Protein AF-A0A9P7Z1C8-F1 (afdb_monomer_lite)

Radius of gyration: 24.27 Å; chains: 1; bounding box: 91×46×51 Å

pLDDT: mean 70.87, std 17.82, range [27.7, 94.94]

Secondary structure (DSSP, 8-state):
-EEEEEEEETTS-EEEE----HHHHHHHHHHHHHHHHHHHH--TTS-SEEEEE-SSEEEEEEEEETTGGGG-S--S--S----------SS---------EEEEEEEEETTS-HHHHHHHHHHHHHHHHHHS-HHHHT-TTPPTTTTGGGHHHHHHHHHHHH-TTHHHHGGGGGGGGGGGGGPEEEEHHHHHTTT--TTHHHHHHHHHHHHHHHHHHHHHHHHHHHHHHHHHHHHHHHHHHHHHHHHHH-

InterPro domains:
  IPR010908 Longin domain [PF13774] (36-152)
  IPR010908 Longin domain [PS50859] (6-154)
  IPR010908 Longin domain [SM01270] (34-153)
  IPR010908 Longin domain [cd14824] (4-161)
  IPR011012 Longin-like domain superfamily [SSF64356] (1-86)
  IPR011012 Longin-like domain superfamily [SSF64356] (85-165)
  IPR042855 v-SNARE, coiled-coil homology domain [PF00957] (170-246)
  IPR042855 v-SNARE, coiled-coil homology domain [PS50892] (169-229)
  IPR044565 Vesicle-trafficking protein Sec22 [PTHR45837] (1-248)

Foldseek 3Di:
DWAWKWKAKLCLFTAEIADHDPVSCVVCLLVVLLVSVLSPVDDPPDDQWAWADEPWKIKTKGKDWPLCVVQPDDDDDDDDDDPPDDDDDDDDDPDDDLGMIMMIMIIGTPPQDPLLVVVLSVVLVVVVCVVDPVVLVSDPPDHRNNPHVCNVVSVVSVVCSVDPVSVVVCVVVCVVSPPVVVHYYHYSVVVVPPDDDPVVSVVVSVVVVVVSVVVVVVVVVVVVVVVCVVCVVVVVVVVVVVVVVVVVPD

Organism: NCBI:txid1763456

Sequence (250 aa):
MIRSTQIARLDGLMLCASVDDEQTESSLAEIKSQVNMVLRRLNRNSEQQASIESSVYTLQYVTEDYTKRFVAKGGSRSKEASFQCFKKSETWEDFYMIFQEIIYLCISEKSYPRKLAFTFLSDISNEFSTTYASTHLLSPSLRPYAFMEFDTFIARTKSTYSDTRATQNLGKLNDELRDVTKVMTKNIEDLLYRGDSLERMGEVSSRLREDSLKYRKAAVRINWELLLKQYGPLGGLGLFIIIFLWWRFF

Structure (mmCIF, N/CA/C/O backbone):
data_AF-A0A9P7Z1C8-F1
#
_entry.id   AF-A0A9P7Z1C8-F1
#
loop_
_atom_site.group_PDB
_atom_site.id
_atom_site.type_symbol
_atom_site.label_atom_id
_atom_site.label_alt_id
_atom_site.label_comp_id
_atom_site.label_asym_id
_atom_site.label_entity_id
_atom_site.label_seq_id
_atom_site.pdbx_PDB_ins_code
_atom_site.Cartn_x
_atom_site.Cartn_y
_atom_site.Cartn_z
_atom_site.occupancy
_atom_site.B_iso_or_equiv
_atom_site.auth_seq_id
_atom_site.auth_comp_id
_atom_site.auth_asym_id
_atom_site.auth_atom_id
_atom_site.pdbx_PDB_model_num
ATOM 1 N N . MET A 1 1 ? 5.307 5.348 14.896 1.00 83.06 1 MET A N 1
ATOM 2 C CA . MET A 1 1 ? 5.487 5.839 13.505 1.00 83.06 1 MET A CA 1
ATOM 3 C C . MET A 1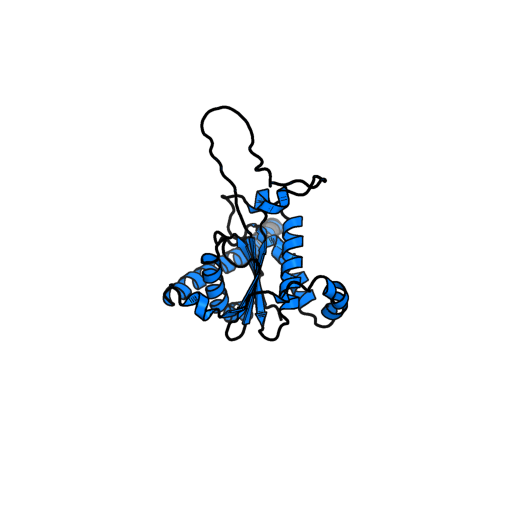 1 ? 4.913 4.840 12.499 1.00 83.06 1 MET A C 1
ATOM 5 O O . MET A 1 1 ? 4.669 3.695 12.875 1.00 83.06 1 MET A O 1
ATOM 9 N N . ILE A 1 2 ? 4.677 5.262 11.248 1.00 85.44 2 ILE A N 1
ATOM 10 C CA . ILE A 1 2 ? 4.259 4.377 10.144 1.00 85.44 2 ILE A CA 1
ATOM 11 C C . ILE A 1 2 ? 5.483 3.612 9.637 1.00 85.44 2 ILE A C 1
ATOM 13 O O . ILE A 1 2 ? 6.521 4.210 9.354 1.00 85.44 2 ILE A O 1
ATOM 17 N N . ARG A 1 3 ? 5.372 2.286 9.549 1.00 84.69 3 ARG A N 1
ATOM 18 C CA . ARG A 1 3 ? 6.480 1.399 9.190 1.00 84.69 3 ARG A CA 1
ATOM 19 C C . ARG A 1 3 ? 6.409 0.929 7.749 1.00 84.69 3 ARG A C 1
ATOM 21 O O . ARG A 1 3 ? 7.413 1.047 7.069 1.00 84.69 3 ARG A O 1
ATOM 28 N N . SER A 1 4 ? 5.254 0.474 7.274 1.00 85.38 4 SER A N 1
ATOM 29 C CA . SER A 1 4 ? 5.100 -0.053 5.912 1.00 85.38 4 SER A CA 1
ATOM 30 C C . SER A 1 4 ? 3.720 0.276 5.353 1.00 85.38 4 SER A C 1
ATOM 32 O O . SER A 1 4 ? 2.762 0.399 6.119 1.00 85.38 4 SER A O 1
ATOM 34 N N . THR A 1 5 ? 3.618 0.391 4.030 1.00 88.81 5 THR A N 1
ATOM 35 C CA . THR A 1 5 ? 2.376 0.721 3.318 1.00 88.81 5 THR A CA 1
ATOM 36 C C . THR A 1 5 ? 2.217 -0.196 2.115 1.00 88.81 5 THR A C 1
ATOM 38 O O . THR A 1 5 ? 3.186 -0.477 1.410 1.00 88.81 5 THR A O 1
ATOM 41 N N . GLN A 1 6 ? 1.000 -0.672 1.883 1.00 87.12 6 GLN A N 1
ATOM 42 C CA . GLN A 1 6 ? 0.649 -1.595 0.812 1.00 87.12 6 GLN A CA 1
ATOM 43 C C . GLN A 1 6 ? -0.640 -1.139 0.133 1.00 87.12 6 GLN A C 1
ATOM 45 O O . GLN A 1 6 ? -1.581 -0.700 0.790 1.00 87.12 6 GLN A O 1
ATOM 50 N N . ILE A 1 7 ? -0.671 -1.260 -1.190 1.00 88.69 7 ILE A N 1
ATOM 51 C CA . ILE A 1 7 ? -1.840 -0.996 -2.022 1.00 88.69 7 ILE A CA 1
ATOM 52 C C . ILE A 1 7 ? -2.124 -2.277 -2.794 1.00 88.69 7 ILE A C 1
ATOM 54 O O . ILE A 1 7 ? -1.275 -2.765 -3.548 1.00 88.69 7 ILE A O 1
ATOM 58 N N . ALA A 1 8 ? -3.311 -2.832 -2.597 1.00 86.19 8 ALA A N 1
ATOM 59 C CA . ALA A 1 8 ? -3.731 -4.082 -3.210 1.00 86.19 8 ALA A CA 1
ATOM 60 C C . ALA A 1 8 ? -5.142 -3.950 -3.774 1.00 86.19 8 ALA A C 1
ATOM 62 O O . ALA A 1 8 ? -5.928 -3.122 -3.328 1.00 86.19 8 ALA A O 1
ATOM 63 N N . ARG A 1 9 ? -5.482 -4.777 -4.755 1.00 85.19 9 ARG A N 1
ATOM 64 C CA . ARG A 1 9 ? -6.864 -4.927 -5.218 1.00 85.19 9 ARG A CA 1
ATOM 65 C C . ARG A 1 9 ? -7.595 -5.944 -4.339 1.00 85.19 9 ARG A C 1
ATOM 67 O O . ARG A 1 9 ? -6.948 -6.821 -3.769 1.00 85.19 9 ARG A O 1
ATOM 74 N N . LEU A 1 10 ? -8.926 -5.875 -4.287 1.00 79.94 10 LEU A N 1
ATOM 75 C CA . LEU A 1 10 ? -9.763 -6.844 -3.561 1.00 79.94 10 LEU A CA 1
ATOM 76 C C . LEU A 1 10 ? -9.479 -8.311 -3.947 1.00 79.94 10 LEU A C 1
ATOM 78 O O . LEU A 1 10 ? -9.577 -9.198 -3.111 1.00 79.94 10 LEU A O 1
ATOM 82 N N . ASP A 1 11 ? -9.031 -8.563 -5.182 1.00 75.31 11 ASP A N 1
ATOM 83 C CA . ASP A 1 11 ? -8.635 -9.903 -5.653 1.00 75.31 11 ASP A CA 1
ATOM 84 C C . ASP A 1 11 ? -7.331 -10.433 -5.007 1.00 75.31 11 ASP A C 1
ATOM 86 O O . ASP A 1 11 ? -6.869 -11.526 -5.333 1.00 75.31 11 ASP A O 1
ATOM 90 N N . GLY A 1 12 ? -6.675 -9.645 -4.149 1.00 75.56 12 GLY A N 1
ATOM 91 C CA . GLY A 1 12 ? -5.373 -9.960 -3.554 1.00 75.56 12 GLY A CA 1
ATOM 92 C C . GLY A 1 12 ? -4.175 -9.644 -4.456 1.00 75.56 12 GLY A C 1
ATOM 93 O O . GLY A 1 12 ? -3.046 -10.015 -4.131 1.00 75.56 12 GLY A O 1
ATOM 94 N N . LEU A 1 13 ? -4.389 -8.961 -5.587 1.00 82.38 13 LEU A N 1
ATOM 95 C CA . LEU A 1 13 ? -3.306 -8.510 -6.460 1.00 82.38 13 LEU A CA 1
ATOM 96 C C . LEU A 1 13 ? -2.605 -7.292 -5.850 1.00 82.38 13 LEU A C 1
ATOM 98 O O . LEU A 1 13 ? -3.213 -6.232 -5.698 1.00 82.38 13 LEU A O 1
ATOM 102 N N . MET A 1 14 ? -1.311 -7.421 -5.561 1.00 83.38 14 MET A N 1
ATOM 103 C CA . MET A 1 14 ? -0.486 -6.304 -5.099 1.00 83.38 14 MET A CA 1
ATOM 104 C C . MET A 1 14 ? -0.267 -5.303 -6.235 1.00 83.38 14 MET A C 1
ATOM 106 O O . MET A 1 14 ? 0.236 -5.668 -7.297 1.00 83.38 14 MET A O 1
ATOM 110 N N . LEU A 1 15 ? -0.629 -4.041 -6.010 1.00 84.81 15 LEU A N 1
ATOM 111 C CA . LEU A 1 15 ? -0.487 -2.950 -6.978 1.00 84.81 15 LEU A CA 1
ATOM 112 C C . LEU A 1 15 ? 0.796 -2.155 -6.730 1.00 84.81 15 LEU A C 1
ATOM 114 O O . LEU A 1 15 ? 1.544 -1.869 -7.665 1.00 84.81 15 LEU A O 1
ATOM 118 N N . CYS A 1 16 ? 1.051 -1.838 -5.461 1.00 83.81 16 CYS A N 1
ATOM 119 C CA . CYS A 1 16 ? 2.228 -1.120 -4.994 1.00 83.81 16 CYS A CA 1
ATOM 120 C C . CYS A 1 16 ? 2.515 -1.507 -3.535 1.00 83.81 16 CYS A C 1
ATOM 122 O O . CYS A 1 16 ? 1.599 -1.807 -2.769 1.00 83.81 16 CYS A O 1
ATOM 124 N N . ALA A 1 17 ? 3.779 -1.501 -3.132 1.00 84.56 17 ALA A N 1
ATOM 125 C CA . ALA A 1 17 ? 4.170 -1.636 -1.736 1.00 84.56 17 ALA A CA 1
ATOM 126 C C . ALA A 1 17 ? 5.396 -0.772 -1.480 1.00 84.56 17 ALA A C 1
ATOM 128 O O . ALA A 1 17 ? 6.241 -0.634 -2.364 1.00 84.56 17 ALA A O 1
ATOM 129 N N . SER A 1 18 ? 5.485 -0.222 -0.272 1.00 82.12 18 SER A N 1
ATOM 130 C CA . SER A 1 18 ? 6.638 0.577 0.108 1.00 82.12 18 SER A CA 1
ATOM 131 C C . SER A 1 18 ? 7.870 -0.295 0.314 1.00 82.12 18 SER A C 1
ATOM 133 O O . SER A 1 18 ? 7.780 -1.365 0.929 1.00 82.12 18 SER A O 1
ATOM 135 N N . VAL A 1 19 ? 9.012 0.159 -0.201 1.00 74.38 19 VAL A N 1
ATOM 136 C CA . VAL A 1 19 ? 10.300 -0.499 0.021 1.00 74.38 19 VAL A CA 1
ATOM 137 C C . VAL A 1 19 ? 10.820 -0.117 1.408 1.00 74.38 19 VAL A C 1
ATOM 139 O O . VAL A 1 19 ? 11.036 1.056 1.706 1.00 74.38 19 VAL A O 1
ATOM 142 N N . ASP A 1 20 ? 11.014 -1.122 2.262 1.00 73.69 20 ASP A N 1
ATOM 143 C CA . ASP A 1 20 ? 11.492 -0.946 3.635 1.00 73.69 20 ASP A CA 1
ATOM 144 C C . ASP A 1 20 ? 12.965 -1.373 3.769 1.00 73.69 20 ASP A C 1
ATOM 146 O O . ASP A 1 20 ? 13.466 -2.186 2.988 1.00 73.69 20 ASP A O 1
ATOM 150 N N . ASP A 1 21 ? 13.650 -0.864 4.795 1.00 77.06 21 ASP A N 1
ATOM 151 C CA . ASP A 1 21 ? 15.005 -1.304 5.143 1.00 77.06 21 ASP A CA 1
ATOM 152 C C . ASP A 1 21 ? 15.024 -2.780 5.567 1.00 77.06 21 ASP A C 1
ATOM 154 O O . ASP A 1 21 ? 14.083 -3.273 6.193 1.00 77.06 21 ASP A O 1
ATOM 158 N N . GLU A 1 22 ? 16.138 -3.473 5.324 1.00 73.81 22 GLU A N 1
ATOM 159 C CA . GLU A 1 22 ? 16.278 -4.923 5.546 1.00 73.81 22 GLU A CA 1
ATOM 160 C C . GLU A 1 22 ? 15.978 -5.355 6.997 1.00 73.81 22 GLU A C 1
ATOM 162 O O . GLU A 1 22 ? 15.354 -6.391 7.232 1.00 73.81 22 GLU A O 1
ATOM 167 N N . GLN A 1 23 ? 16.336 -4.521 7.978 1.00 75.00 23 GLN A N 1
ATOM 168 C CA . GLN A 1 23 ? 16.052 -4.758 9.400 1.00 75.00 23 GLN A CA 1
ATOM 169 C C . GLN A 1 23 ? 14.563 -4.567 9.755 1.00 75.00 23 GLN A C 1
ATOM 171 O O . GLN A 1 23 ? 14.014 -5.240 10.635 1.00 75.00 23 GLN A O 1
ATOM 176 N N . THR A 1 24 ? 13.889 -3.648 9.063 1.00 73.38 24 THR A N 1
ATOM 177 C CA . THR A 1 24 ? 12.447 -3.423 9.216 1.00 73.38 24 THR A CA 1
ATOM 178 C C . THR A 1 24 ? 11.674 -4.547 8.528 1.00 73.38 24 THR A C 1
ATOM 180 O O . THR A 1 24 ? 10.701 -5.055 9.078 1.00 73.38 24 THR A O 1
ATOM 183 N N . GLU A 1 25 ? 12.142 -5.009 7.368 1.00 76.88 25 GLU A N 1
ATOM 184 C CA . GLU A 1 25 ? 11.539 -6.116 6.630 1.00 76.88 25 GLU A CA 1
ATOM 185 C C . GLU A 1 25 ? 11.564 -7.427 7.426 1.00 76.88 25 GLU A C 1
ATOM 187 O O . GLU A 1 25 ? 10.539 -8.104 7.503 1.00 76.88 25 GLU A O 1
ATOM 192 N N . SER A 1 26 ? 12.682 -7.757 8.086 1.00 74.06 26 SER A N 1
ATOM 193 C CA . SER A 1 26 ? 12.773 -8.963 8.921 1.00 74.06 26 SER A CA 1
ATOM 194 C C . SER A 1 26 ? 11.806 -8.927 10.104 1.00 74.06 26 SER A C 1
ATOM 196 O O . SER A 1 26 ? 11.156 -9.924 10.401 1.00 74.06 26 SER A O 1
ATOM 198 N N . SER A 1 27 ? 11.680 -7.765 10.747 1.00 78.06 27 SER A N 1
ATOM 199 C CA . SER A 1 27 ? 10.825 -7.576 11.925 1.00 78.06 27 SER A CA 1
ATOM 200 C C . SER A 1 27 ? 9.333 -7.536 11.573 1.00 78.06 27 SER A C 1
ATOM 202 O O . SER A 1 27 ? 8.487 -7.819 12.416 1.00 78.06 27 SER A O 1
ATOM 204 N N . LEU A 1 28 ? 8.998 -7.169 10.332 1.00 78.81 28 LEU A N 1
ATOM 205 C CA . LEU A 1 28 ? 7.622 -7.073 9.841 1.00 78.81 28 LEU A CA 1
ATOM 206 C C . LEU A 1 28 ? 7.179 -8.285 9.015 1.00 78.81 28 LEU A C 1
ATOM 208 O O . LEU A 1 28 ? 6.016 -8.328 8.618 1.00 78.81 28 LEU A O 1
ATOM 212 N N . ALA A 1 29 ? 8.061 -9.246 8.730 1.00 77.81 29 ALA A N 1
ATOM 213 C CA . ALA A 1 29 ? 7.770 -10.365 7.833 1.00 77.81 29 ALA A CA 1
ATOM 214 C C . ALA A 1 29 ? 6.528 -11.162 8.270 1.00 77.81 29 ALA A C 1
ATOM 216 O O . ALA A 1 29 ? 5.631 -11.412 7.463 1.00 77.81 29 ALA A O 1
ATOM 217 N N . GLU A 1 30 ? 6.431 -11.483 9.562 1.00 77.31 30 GLU A N 1
ATOM 218 C CA . GLU A 1 30 ? 5.290 -12.204 10.138 1.00 77.31 30 GLU A CA 1
ATOM 219 C C . GLU A 1 30 ? 3.983 -11.418 9.982 1.00 77.31 30 GLU A C 1
ATOM 221 O O . GLU A 1 30 ? 2.961 -11.957 9.560 1.00 77.31 30 GLU A O 1
ATOM 226 N N . ILE A 1 31 ? 4.023 -10.112 10.243 1.00 80.88 31 ILE A N 1
ATOM 227 C CA . ILE A 1 31 ? 2.843 -9.245 10.171 1.00 80.88 31 ILE A CA 1
ATOM 228 C C . ILE A 1 31 ? 2.422 -9.038 8.724 1.00 80.88 31 ILE A C 1
ATOM 230 O O . ILE A 1 31 ? 1.238 -9.114 8.420 1.00 80.88 31 ILE A O 1
ATOM 234 N N . LYS A 1 32 ? 3.366 -8.839 7.801 1.00 79.62 32 LYS A N 1
ATOM 235 C CA . LYS A 1 32 ? 3.074 -8.760 6.363 1.00 79.62 32 LYS A CA 1
ATOM 236 C C . LYS A 1 32 ? 2.430 -10.054 5.852 1.00 79.62 32 LYS A C 1
ATOM 238 O O . LYS A 1 32 ? 1.576 -9.999 4.969 1.00 79.62 32 LYS A O 1
ATOM 243 N N . SER A 1 33 ? 2.781 -11.207 6.418 1.00 78.31 33 SER A N 1
ATOM 244 C CA . SER A 1 33 ? 2.093 -12.470 6.131 1.00 78.31 33 SER A CA 1
ATOM 245 C C . SER A 1 33 ? 0.649 -12.471 6.629 1.00 78.31 33 SER A C 1
ATOM 247 O O . SER A 1 33 ? -0.277 -12.770 5.873 1.00 78.31 33 SER A O 1
ATOM 249 N N . GLN A 1 34 ? 0.445 -12.051 7.882 1.00 77.88 34 GLN A N 1
ATOM 250 C CA . GLN A 1 34 ? -0.884 -11.910 8.481 1.00 77.88 34 GLN A CA 1
ATOM 251 C C . GLN A 1 34 ? -1.773 -10.958 7.676 1.00 77.88 34 GLN A C 1
ATOM 253 O O . GLN A 1 34 ? -2.913 -11.293 7.361 1.00 77.88 34 GLN A O 1
ATOM 258 N N . VAL A 1 35 ? -1.219 -9.815 7.269 1.00 79.81 35 VAL A N 1
ATOM 259 C CA . VAL A 1 35 ? -1.862 -8.827 6.398 1.00 79.81 35 VAL A CA 1
ATOM 260 C C . VAL A 1 35 ? -2.355 -9.475 5.110 1.00 79.81 35 VAL A C 1
ATOM 262 O O . VAL A 1 35 ? -3.510 -9.292 4.750 1.00 79.81 35 VAL A O 1
ATOM 265 N N . ASN A 1 36 ? -1.523 -10.263 4.427 1.00 78.50 36 ASN A N 1
ATOM 266 C CA . ASN A 1 36 ? -1.919 -10.885 3.164 1.00 78.50 36 ASN A CA 1
ATOM 267 C C . ASN A 1 36 ? -3.070 -11.882 3.322 1.00 78.50 36 ASN A C 1
ATOM 269 O O . ASN A 1 36 ? -3.925 -11.975 2.442 1.00 78.50 36 ASN A O 1
ATOM 273 N N . MET A 1 37 ? -3.144 -12.604 4.440 1.00 76.81 37 MET A N 1
ATOM 274 C CA . MET A 1 37 ? -4.309 -13.452 4.711 1.00 76.81 37 MET A CA 1
ATOM 275 C C . MET A 1 37 ? -5.557 -12.630 5.013 1.00 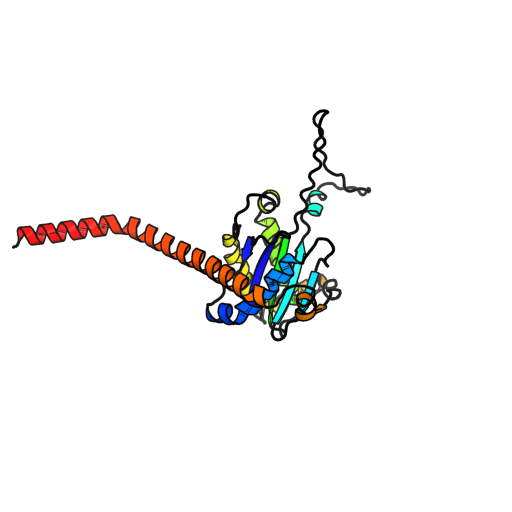76.81 37 MET A C 1
ATOM 277 O O . MET A 1 37 ? -6.638 -12.989 4.553 1.00 76.81 37 MET A O 1
ATOM 281 N N . VAL A 1 38 ? -5.416 -11.518 5.741 1.00 78.69 38 VAL A N 1
ATOM 282 C CA . VAL A 1 38 ? -6.527 -10.584 5.956 1.00 78.69 38 VAL A CA 1
ATOM 283 C C . VAL A 1 38 ? -7.015 -10.038 4.614 1.00 78.69 38 VAL A C 1
ATOM 285 O O . VAL A 1 38 ? -8.208 -10.121 4.349 1.00 78.69 38 VAL A O 1
ATOM 288 N N . LEU A 1 39 ? -6.116 -9.580 3.735 1.00 78.25 39 LEU A N 1
ATOM 289 C CA . LEU A 1 39 ? -6.454 -9.075 2.399 1.00 78.25 39 LEU A CA 1
ATOM 290 C C . LEU A 1 39 ? -7.234 -10.103 1.570 1.00 78.25 39 LEU A C 1
ATOM 292 O O . LEU A 1 39 ? -8.210 -9.742 0.928 1.00 78.25 39 LEU A O 1
ATOM 296 N N . ARG A 1 40 ? -6.865 -11.388 1.638 1.00 77.00 40 ARG A N 1
ATOM 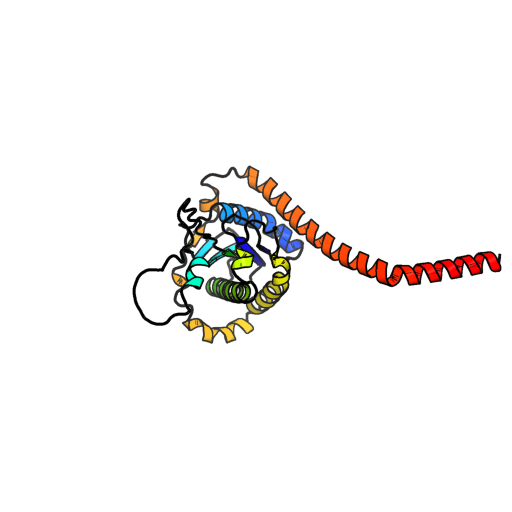297 C CA . ARG A 1 40 ? -7.586 -12.476 0.948 1.00 77.00 40 ARG A CA 1
ATOM 298 C C . ARG A 1 40 ? -8.971 -12.773 1.520 1.00 77.00 40 ARG A C 1
ATOM 300 O O . ARG A 1 40 ? -9.782 -13.396 0.844 1.00 77.00 40 ARG A O 1
ATOM 307 N N . ARG A 1 41 ? -9.221 -12.402 2.776 1.00 75.44 41 ARG A N 1
ATOM 308 C CA . ARG A 1 41 ? -10.516 -12.585 3.448 1.00 75.44 41 ARG A CA 1
ATOM 309 C C . ARG A 1 41 ? -11.408 -11.355 3.351 1.00 75.44 41 ARG A C 1
ATOM 311 O O . ARG A 1 41 ? -12.602 -11.465 3.633 1.00 75.44 41 ARG A O 1
ATOM 318 N N . LEU A 1 42 ? -10.849 -10.198 2.995 1.00 76.56 42 LEU A N 1
ATOM 319 C CA . LEU A 1 42 ? -11.634 -8.997 2.763 1.00 76.56 42 LEU A CA 1
ATOM 320 C C . LEU A 1 42 ? -12.514 -9.203 1.531 1.00 76.56 42 LEU A C 1
ATOM 322 O O . LEU A 1 42 ? -12.059 -9.545 0.448 1.00 76.56 42 LEU A O 1
ATOM 326 N N . ASN A 1 43 ? -13.803 -8.986 1.746 1.00 76.12 43 ASN A N 1
ATOM 327 C CA . ASN A 1 43 ? -14.860 -9.072 0.748 1.00 76.12 43 ASN A CA 1
ATOM 328 C C . ASN A 1 43 ? -15.635 -7.752 0.714 1.00 76.12 43 ASN A C 1
ATOM 330 O O . ASN A 1 43 ? -15.554 -6.967 1.653 1.00 76.12 43 ASN A O 1
ATOM 334 N N . ARG A 1 44 ? -16.493 -7.564 -0.289 1.00 70.19 44 ARG A N 1
ATOM 335 C CA . ARG A 1 44 ? -17.339 -6.362 -0.460 1.00 70.19 44 ARG A CA 1
ATOM 336 C C . ARG A 1 44 ? -18.258 -6.036 0.726 1.00 70.19 44 ARG A C 1
ATOM 338 O O . ARG A 1 44 ? -18.651 -4.897 0.920 1.00 70.19 44 ARG A O 1
ATOM 345 N N . ASN A 1 45 ? -18.606 -7.046 1.527 1.00 75.31 45 ASN A N 1
ATOM 346 C CA . ASN A 1 45 ? -19.417 -6.879 2.741 1.00 75.31 45 ASN A CA 1
ATOM 347 C C . ASN A 1 45 ? -18.584 -6.451 3.963 1.00 75.31 45 ASN A C 1
ATOM 349 O O . ASN A 1 45 ? -19.112 -6.372 5.070 1.00 75.31 45 ASN A O 1
ATOM 353 N N . SER A 1 46 ? -17.275 -6.272 3.792 1.00 74.50 46 SER A N 1
ATOM 354 C CA . SER A 1 46 ? -16.378 -5.842 4.862 1.00 74.50 46 SER A CA 1
ATOM 355 C C . SER A 1 46 ? -16.520 -4.342 5.081 1.00 74.50 46 SER A C 1
ATOM 357 O O . SER A 1 46 ? -16.919 -3.599 4.188 1.00 74.50 46 SER A O 1
ATOM 359 N N . GLU A 1 47 ? -16.183 -3.896 6.286 1.00 74.38 47 GLU A N 1
ATOM 360 C CA . GLU A 1 47 ? -16.198 -2.475 6.618 1.00 74.38 47 GLU A CA 1
ATOM 361 C C . GLU A 1 47 ? -15.242 -1.696 5.710 1.00 74.38 47 GLU A C 1
ATOM 363 O O . GLU A 1 47 ? -14.117 -2.133 5.469 1.00 74.38 47 GLU A O 1
ATOM 368 N N . GLN A 1 48 ? -15.672 -0.520 5.246 1.00 77.94 48 GLN A N 1
ATOM 369 C CA . GLN A 1 48 ? -14.868 0.299 4.330 1.00 77.94 48 GLN A CA 1
ATOM 370 C C . GLN A 1 48 ? -13.592 0.846 4.979 1.00 77.94 48 GLN A C 1
ATOM 372 O O . GLN A 1 48 ? -12.631 1.198 4.299 1.00 77.94 48 GLN A O 1
ATOM 377 N N . GLN A 1 49 ? -13.592 0.956 6.305 1.00 82.00 49 GLN A N 1
ATOM 378 C CA . GLN A 1 49 ? -12.451 1.394 7.093 1.00 82.00 49 GLN A CA 1
ATOM 379 C C . GLN A 1 49 ? -12.426 0.593 8.389 1.00 82.00 49 GLN A C 1
ATOM 381 O O . GLN A 1 49 ? -13.425 0.540 9.113 1.00 82.00 49 GLN A O 1
ATOM 386 N N . ALA A 1 50 ? -11.284 -0.006 8.714 1.00 83.31 50 ALA A N 1
ATOM 387 C CA . ALA A 1 50 ? -11.104 -0.651 10.008 1.00 83.31 50 ALA A CA 1
ATOM 388 C C . ALA A 1 50 ? -9.665 -0.524 10.511 1.00 83.31 50 ALA A C 1
ATOM 390 O O . ALA A 1 50 ? -8.708 -0.349 9.753 1.00 83.31 50 ALA A O 1
ATOM 391 N N . SER A 1 51 ? -9.531 -0.629 11.828 1.00 84.06 51 SER A N 1
ATOM 392 C CA . SER A 1 51 ? -8.253 -0.700 12.524 1.00 84.06 51 SER A CA 1
ATOM 393 C C . SER A 1 51 ? -8.110 -2.106 13.092 1.00 84.06 51 SER A C 1
ATOM 395 O O . SER A 1 51 ? -8.925 -2.541 13.900 1.00 84.06 51 SER A O 1
ATOM 397 N N . ILE A 1 52 ? -7.078 -2.829 12.684 1.00 84.50 52 ILE A N 1
ATOM 398 C CA . ILE A 1 52 ? -6.793 -4.165 13.190 1.00 84.50 52 ILE A CA 1
ATOM 399 C C . ILE A 1 52 ? -5.608 -4.070 14.146 1.00 84.50 52 ILE A C 1
ATOM 401 O O . ILE A 1 52 ? -4.517 -3.645 13.774 1.00 84.50 52 ILE A O 1
ATOM 405 N N . GLU A 1 53 ? -5.825 -4.439 15.399 1.00 82.56 53 GLU A N 1
ATOM 406 C CA . GLU A 1 53 ? -4.795 -4.418 16.429 1.00 82.56 53 GLU A CA 1
ATOM 407 C C . GLU A 1 53 ? -4.048 -5.756 16.446 1.00 82.56 53 GLU A C 1
ATOM 409 O O . GLU A 1 53 ? -4.657 -6.826 16.470 1.00 82.56 53 GLU A O 1
ATOM 414 N N . SER A 1 54 ? -2.720 -5.677 16.412 1.00 79.81 54 SER A N 1
ATOM 415 C CA . SER A 1 54 ? -1.796 -6.781 16.668 1.00 79.81 54 SER A CA 1
ATOM 416 C C . SER A 1 54 ? -1.056 -6.516 17.990 1.00 79.81 54 SER A C 1
ATOM 418 O O . SER A 1 54 ? -1.273 -5.496 18.654 1.00 79.81 54 SER A O 1
ATOM 420 N N . SER A 1 55 ? -0.179 -7.434 18.392 1.00 74.69 55 SER A N 1
ATOM 421 C CA . SER A 1 55 ? 0.563 -7.369 19.655 1.00 74.69 55 SER A CA 1
ATOM 422 C C . SER A 1 55 ? 1.419 -6.099 19.769 1.00 74.69 55 SER A C 1
ATOM 424 O O . SER A 1 55 ? 1.336 -5.380 20.766 1.00 74.69 55 SER A O 1
ATOM 426 N N . VAL A 1 56 ? 2.196 -5.783 18.726 1.00 79.50 56 VAL A N 1
ATOM 427 C CA . VAL A 1 56 ? 3.152 -4.653 18.705 1.00 79.50 56 VAL A CA 1
ATOM 428 C C . VAL A 1 56 ? 2.742 -3.547 17.722 1.00 79.50 56 VAL A C 1
ATOM 430 O O . VAL A 1 56 ? 3.066 -2.371 17.917 1.00 79.50 56 VAL A O 1
ATOM 433 N N . TYR A 1 57 ? 1.985 -3.899 16.685 1.00 84.56 57 TYR A N 1
ATOM 434 C CA . TYR A 1 57 ? 1.611 -2.989 15.604 1.00 84.56 57 TYR A CA 1
ATOM 435 C C . TYR A 1 57 ? 0.098 -2.868 15.462 1.00 84.56 57 TYR A C 1
ATOM 437 O O . TYR A 1 57 ? -0.675 -3.714 15.904 1.00 84.56 57 TYR A O 1
ATOM 445 N N . THR A 1 58 ? -0.331 -1.794 14.822 1.00 84.31 58 THR A N 1
ATOM 446 C CA . THR A 1 58 ? -1.713 -1.583 14.418 1.00 84.31 58 THR A CA 1
ATOM 447 C C . THR A 1 58 ? -1.738 -1.454 12.909 1.00 84.31 58 THR A C 1
ATOM 449 O O . THR A 1 58 ? -0.936 -0.734 12.319 1.00 84.31 58 THR A O 1
ATOM 452 N N . LEU A 1 59 ? -2.636 -2.201 12.291 1.00 85.25 59 LEU A N 1
ATOM 453 C CA . LEU A 1 59 ? -2.898 -2.142 10.872 1.00 85.25 59 LEU A CA 1
ATOM 454 C C . LEU A 1 59 ? -4.109 -1.240 10.686 1.00 85.25 59 LEU A C 1
ATOM 456 O O . LEU A 1 59 ? -5.123 -1.406 11.363 1.00 85.25 59 LEU A O 1
ATOM 460 N N . GLN A 1 60 ? -4.029 -0.308 9.756 1.00 84.81 60 GLN A N 1
ATOM 461 C CA . GLN A 1 60 ? -5.179 0.472 9.333 1.00 84.81 60 GLN A CA 1
ATOM 462 C C . GLN A 1 60 ? -5.377 0.220 7.854 1.00 84.81 60 GLN A C 1
AT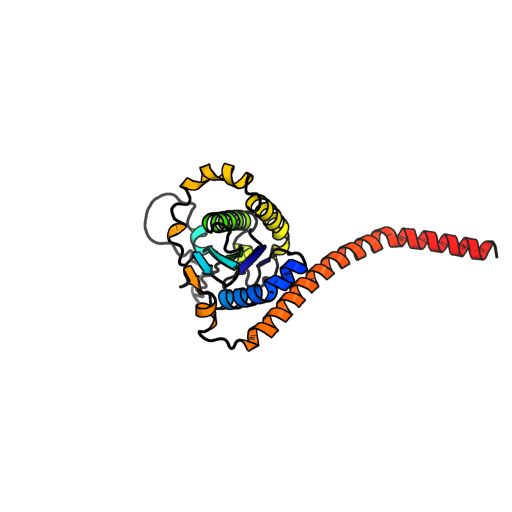OM 464 O O . GLN A 1 60 ? -4.406 0.217 7.094 1.00 84.81 60 GLN A O 1
ATOM 469 N N . TYR A 1 61 ? -6.622 -0.016 7.458 1.00 84.38 61 TYR A N 1
ATOM 470 C CA . TYR A 1 61 ? -6.957 -0.096 6.050 1.00 84.38 61 TYR A CA 1
ATOM 471 C C . TYR A 1 61 ? -8.171 0.756 5.717 1.00 84.38 61 TYR A C 1
ATOM 473 O O . TYR A 1 61 ? -9.067 0.957 6.541 1.00 84.38 61 TYR A O 1
ATOM 481 N N . VAL A 1 62 ? -8.167 1.237 4.482 1.00 83.06 62 VAL A N 1
ATOM 482 C CA . VAL A 1 62 ? -9.252 1.971 3.845 1.00 83.06 62 VAL A CA 1
ATOM 483 C C . VAL A 1 62 ? -9.490 1.316 2.495 1.00 83.06 62 VAL A C 1
ATOM 485 O O . VAL A 1 62 ? -8.552 1.113 1.726 1.00 83.06 62 VAL A O 1
ATOM 488 N N . THR A 1 63 ? -10.735 0.962 2.212 1.00 82.31 63 THR A N 1
ATOM 489 C CA . THR A 1 63 ? -11.150 0.491 0.892 1.00 82.31 63 THR A CA 1
ATOM 490 C C . THR A 1 63 ? -11.861 1.619 0.166 1.00 82.31 63 THR A C 1
ATOM 492 O O . THR A 1 63 ? -12.799 2.203 0.715 1.00 82.31 63 THR A O 1
ATOM 495 N N . GLU A 1 64 ? -11.451 1.905 -1.065 1.00 75.88 64 GLU A N 1
ATOM 496 C CA . GLU A 1 64 ? -12.142 2.868 -1.918 1.00 75.88 64 GLU A CA 1
ATOM 497 C C . GLU A 1 64 ? -12.869 2.139 -3.048 1.00 75.88 64 GLU A C 1
ATOM 499 O O . GLU A 1 64 ? -12.299 1.308 -3.766 1.00 75.88 64 GLU A O 1
ATOM 504 N N . ASP A 1 65 ? -14.152 2.459 -3.185 1.00 71.06 65 ASP A N 1
ATOM 505 C CA . ASP A 1 65 ? -15.018 1.909 -4.214 1.00 71.06 65 ASP A CA 1
ATOM 506 C C . ASP A 1 65 ? -15.009 2.829 -5.441 1.00 71.06 65 ASP A C 1
ATOM 508 O O . ASP A 1 65 ? -15.684 3.863 -5.497 1.00 71.06 65 ASP A O 1
ATOM 512 N N . TYR A 1 66 ? -14.231 2.436 -6.447 1.00 62.38 66 TYR A N 1
ATOM 513 C CA . TYR A 1 66 ? -14.089 3.183 -7.694 1.00 62.38 66 TYR A CA 1
ATOM 514 C C . TYR A 1 66 ? -15.340 3.127 -8.578 1.00 62.38 66 TYR A C 1
ATOM 516 O O . TYR A 1 66 ? -15.454 3.916 -9.519 1.00 62.38 66 TYR A O 1
ATOM 524 N N . THR A 1 67 ? -16.317 2.264 -8.272 1.00 54.69 67 THR A N 1
ATOM 525 C CA . THR A 1 67 ? -17.561 2.190 -9.052 1.00 54.69 67 THR A CA 1
ATOM 526 C C . THR A 1 67 ? -18.439 3.430 -8.868 1.00 54.69 67 THR A C 1
ATOM 528 O O . THR A 1 67 ? -19.113 3.858 -9.806 1.00 54.69 67 THR A O 1
ATOM 531 N N . LYS A 1 68 ? -18.375 4.094 -7.705 1.00 44.38 68 LYS A N 1
ATOM 532 C CA . LYS A 1 68 ? -19.192 5.284 -7.396 1.00 44.38 68 LYS A CA 1
ATOM 533 C C . LYS A 1 68 ? -18.697 6.565 -8.067 1.00 44.38 68 LYS A C 1
ATOM 535 O O . LYS A 1 68 ? -19.467 7.508 -8.245 1.00 44.38 68 LYS A O 1
ATOM 540 N N . ARG A 1 69 ? -17.422 6.618 -8.464 1.00 42.16 69 ARG A N 1
ATOM 541 C CA . ARG A 1 69 ? -16.787 7.837 -8.994 1.00 42.16 69 ARG A CA 1
ATOM 542 C C . ARG A 1 69 ? -17.206 8.160 -10.434 1.00 42.16 69 ARG A C 1
ATOM 544 O O . ARG A 1 69 ? -17.120 9.313 -10.847 1.00 42.16 69 ARG A O 1
ATOM 551 N N . PHE A 1 70 ? -17.765 7.187 -11.159 1.00 39.59 70 PHE A N 1
ATOM 552 C CA . PHE A 1 70 ? -18.373 7.397 -12.480 1.00 39.59 70 PHE A CA 1
ATOM 553 C C . PHE A 1 70 ? -19.718 8.154 -12.441 1.00 39.59 70 PHE A C 1
ATOM 555 O O . PHE A 1 70 ? -20.219 8.541 -13.492 1.00 39.59 70 PHE A O 1
ATOM 562 N N . VAL A 1 71 ? -20.292 8.428 -11.260 1.00 42.00 71 VAL A N 1
ATOM 563 C CA . VAL A 1 71 ? -21.630 9.048 -11.136 1.00 42.00 71 VAL A CA 1
ATOM 564 C C . VAL A 1 71 ? -21.604 10.583 -11.001 1.00 42.00 71 VAL A C 1
ATOM 566 O O . VAL A 1 71 ? -22.647 11.223 -11.082 1.00 42.00 71 VAL A O 1
ATOM 569 N N . ALA A 1 72 ? -20.450 11.242 -10.861 1.00 38.19 72 ALA A N 1
ATOM 570 C CA . ALA A 1 72 ? -20.422 12.664 -10.485 1.00 38.19 72 ALA A CA 1
ATOM 571 C C . ALA A 1 72 ? -19.777 13.605 -11.520 1.00 38.19 72 ALA A C 1
ATOM 573 O O . ALA A 1 72 ? -18.777 14.259 -11.238 1.00 38.19 72 ALA A O 1
ATOM 574 N N . LYS A 1 73 ? -20.404 13.758 -12.694 1.00 34.66 73 LYS A N 1
ATOM 575 C CA . LYS A 1 73 ? -20.385 15.022 -13.466 1.00 34.66 73 LYS A CA 1
ATOM 576 C C . LYS A 1 73 ? -21.738 15.249 -14.145 1.00 34.66 73 LYS A C 1
ATOM 578 O O . LYS A 1 73 ? -21.879 15.147 -15.356 1.00 34.66 73 LYS A O 1
ATOM 583 N N . GLY A 1 74 ? -22.743 15.564 -13.340 1.00 32.78 74 GLY A N 1
ATOM 584 C CA . GLY A 1 74 ? -24.057 15.982 -13.815 1.00 32.78 74 GLY A CA 1
ATOM 585 C C . GLY A 1 74 ? -24.875 16.486 -12.640 1.00 32.78 74 GLY A C 1
ATOM 586 O O . GLY A 1 74 ? -25.248 15.711 -11.767 1.00 32.78 74 GLY A O 1
ATOM 587 N N . GLY A 1 75 ? -25.083 17.800 -12.570 1.00 33.69 75 GLY A N 1
ATOM 588 C CA . GLY A 1 75 ? -25.962 18.394 -11.574 1.00 33.69 75 GLY A CA 1
ATOM 589 C C . GLY A 1 75 ? -27.401 17.903 -11.736 1.00 33.69 75 GLY A C 1
ATOM 590 O O . GLY A 1 75 ? -27.809 17.492 -12.821 1.00 33.69 75 GLY A O 1
ATOM 591 N N . SER A 1 76 ? -28.176 18.076 -10.664 1.00 33.53 76 SER A N 1
ATOM 592 C CA . SER A 1 76 ? -29.629 17.845 -10.556 1.00 33.53 76 SER A CA 1
ATOM 593 C C . SER A 1 76 ? -30.042 16.457 -10.054 1.00 33.53 76 SER A C 1
ATOM 595 O O . SER A 1 76 ? -30.470 15.584 -10.792 1.00 33.53 76 SER A O 1
ATOM 597 N N . ARG A 1 77 ? -29.958 16.305 -8.730 1.00 38.44 77 ARG A N 1
ATOM 598 C CA . ARG A 1 77 ? -30.985 15.740 -7.836 1.00 38.44 77 ARG A CA 1
ATOM 599 C C . ARG A 1 77 ? -32.144 14.968 -8.515 1.00 38.44 77 ARG A C 1
ATOM 601 O O . ARG A 1 77 ? -33.259 15.470 -8.557 1.00 38.44 77 ARG A O 1
ATOM 608 N N . SER A 1 78 ? -31.931 13.709 -8.895 1.00 28.59 78 SER A N 1
ATOM 609 C CA . SER A 1 78 ? -32.966 12.667 -8.833 1.00 28.59 78 SER A CA 1
ATOM 610 C C . SER A 1 78 ? -32.351 11.269 -8.904 1.00 28.59 78 SER A C 1
ATOM 612 O O . SER A 1 78 ? -31.496 11.011 -9.736 1.00 28.59 78 SER A O 1
ATOM 614 N N . LYS A 1 79 ? -32.817 10.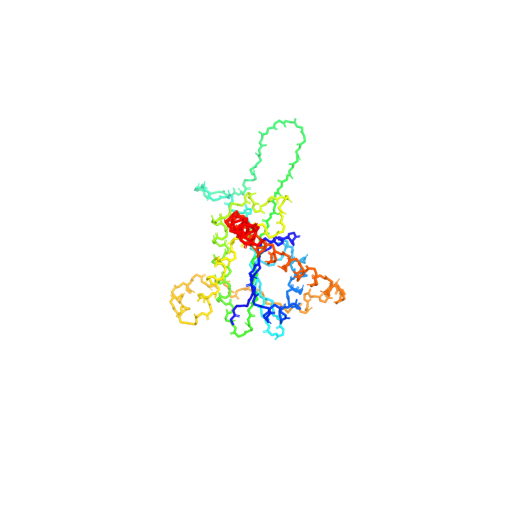440 -7.968 1.00 32.03 79 LYS A N 1
ATOM 615 C CA . LYS A 1 79 ? -32.824 8.976 -7.835 1.00 32.03 79 LYS A CA 1
ATOM 616 C C . LYS A 1 79 ? -32.232 8.118 -8.970 1.00 32.03 79 LYS A C 1
ATOM 618 O O . LYS A 1 79 ? -32.468 8.369 -10.140 1.00 32.03 79 LYS A O 1
ATOM 623 N N . GLU A 1 80 ? -31.627 7.021 -8.509 1.00 29.56 80 GLU A N 1
ATOM 624 C CA . GLU A 1 80 ? -31.156 5.840 -9.246 1.00 29.56 80 GLU A CA 1
ATOM 625 C C . GLU A 1 80 ? -29.840 6.030 -10.003 1.00 29.56 80 GLU A C 1
ATOM 627 O O . GLU A 1 80 ? -29.726 6.762 -10.978 1.00 29.56 80 GLU A O 1
ATOM 632 N N . ALA A 1 81 ? -28.811 5.340 -9.501 1.00 30.23 81 ALA A N 1
ATOM 633 C CA . ALA A 1 81 ? -27.551 5.155 -10.192 1.00 30.23 81 ALA A CA 1
ATOM 634 C C . ALA A 1 81 ? -27.841 4.425 -11.508 1.00 30.23 81 ALA A C 1
ATOM 636 O O . ALA A 1 81 ? -28.067 3.217 -11.536 1.00 30.23 81 ALA A O 1
ATOM 637 N N . SER A 1 82 ? -27.885 5.195 -12.588 1.00 28.06 82 SER A N 1
ATOM 638 C CA . SER A 1 82 ? -28.003 4.708 -13.949 1.00 28.06 82 SER A CA 1
ATOM 639 C C . SER A 1 82 ? -26.806 3.817 -14.258 1.00 28.06 82 SER A C 1
ATOM 641 O O . SER A 1 82 ? -25.702 4.296 -14.515 1.00 28.06 82 SER A O 1
ATOM 643 N N . PHE A 1 83 ? -27.036 2.508 -14.233 1.00 38.22 83 PHE A N 1
ATOM 644 C CA . PHE A 1 83 ? -26.207 1.520 -14.906 1.00 38.22 83 PHE A CA 1
ATOM 645 C C . PHE A 1 83 ? -25.985 2.002 -16.340 1.00 38.22 83 PHE A C 1
ATOM 647 O O . PHE A 1 83 ? -26.931 2.075 -17.128 1.00 38.22 83 PHE A O 1
ATOM 654 N N . GLN A 1 84 ? -24.761 2.393 -16.688 1.00 30.09 84 GLN A N 1
ATOM 655 C CA . GLN A 1 84 ? -24.474 2.814 -18.052 1.00 30.09 84 GLN A CA 1
ATOM 656 C C . GLN A 1 84 ? -24.353 1.567 -18.931 1.00 30.09 84 GLN A C 1
ATOM 658 O O . GLN A 1 84 ? -23.278 1.019 -19.147 1.00 30.09 84 GLN A O 1
ATOM 663 N N . CYS A 1 85 ? -25.509 1.096 -19.392 1.00 30.34 85 CYS A N 1
ATOM 664 C CA . CYS A 1 85 ? -25.659 0.012 -20.347 1.00 30.34 85 CYS A CA 1
ATOM 665 C C . CYS A 1 85 ? -25.356 0.558 -21.751 1.00 30.34 85 CYS A C 1
ATOM 667 O O . CYS A 1 85 ? -26.050 1.454 -22.240 1.00 30.34 85 CYS A O 1
ATOM 669 N N . PHE A 1 86 ? -24.314 0.050 -22.412 1.00 31.25 86 PHE A N 1
ATOM 670 C CA . PHE A 1 86 ? -24.051 0.377 -23.813 1.00 31.25 86 PHE A CA 1
ATOM 671 C C . PHE A 1 86 ? -25.064 -0.376 -24.682 1.00 31.25 86 PHE A C 1
ATOM 673 O O . PHE A 1 86 ? -24.944 -1.578 -24.900 1.00 31.25 86 PHE A O 1
ATOM 680 N N . LYS A 1 87 ? -26.103 0.318 -25.157 1.00 31.44 87 LYS A N 1
ATOM 681 C CA . LYS A 1 87 ? -27.101 -0.278 -26.050 1.00 31.44 87 LYS A CA 1
ATOM 682 C C . LYS A 1 87 ? -26.499 -0.452 -27.444 1.00 31.44 87 LYS A C 1
ATOM 684 O O . LYS A 1 87 ? -26.409 0.516 -28.200 1.00 31.44 87 LYS A O 1
ATOM 689 N N . LYS A 1 88 ? -26.154 -1.685 -27.821 1.00 32.19 88 LYS A N 1
ATOM 690 C CA . LYS A 1 88 ? -26.059 -2.067 -29.233 1.00 32.19 88 LYS A CA 1
ATOM 691 C C . LYS A 1 88 ? -26.418 -3.538 -29.451 1.00 32.19 88 LYS A C 1
ATOM 693 O O . LYS A 1 88 ? -25.675 -4.411 -29.039 1.00 32.19 88 LYS A O 1
ATOM 698 N N . SER A 1 89 ? -27.498 -3.723 -30.216 1.00 34.91 89 SER A N 1
ATOM 699 C CA . SER A 1 89 ? -27.927 -4.940 -30.921 1.00 34.91 89 SER A CA 1
ATOM 700 C C . SER A 1 89 ? -28.415 -6.113 -30.068 1.00 34.91 89 SER A C 1
ATOM 702 O O . SER A 1 89 ? -27.714 -6.613 -29.202 1.00 34.91 89 SER A O 1
ATOM 704 N N . GLU A 1 90 ? -29.629 -6.573 -30.378 1.00 47.09 90 GLU A N 1
ATOM 705 C CA . GLU A 1 90 ? -30.224 -7.817 -29.889 1.00 47.09 90 GLU A CA 1
ATOM 706 C C . GLU A 1 90 ? -29.279 -9.005 -30.115 1.00 47.09 90 GLU A C 1
ATOM 708 O O . GLU A 1 90 ? -28.889 -9.271 -31.251 1.00 47.09 90 GLU A O 1
ATOM 713 N N . THR A 1 91 ? -28.959 -9.699 -29.019 1.00 41.28 91 THR A N 1
ATOM 714 C CA . THR A 1 91 ? -28.505 -11.096 -28.833 1.00 41.28 91 THR A CA 1
ATOM 715 C C . THR A 1 91 ? -27.269 -11.176 -27.927 1.00 41.28 91 THR A C 1
ATOM 717 O O . THR A 1 91 ? -26.171 -10.795 -28.317 1.00 41.28 91 THR A O 1
ATOM 720 N N . TRP A 1 92 ? -27.504 -11.713 -26.718 1.00 29.53 92 TRP A N 1
ATOM 721 C CA . TRP A 1 92 ? -26.597 -11.918 -25.571 1.00 29.53 92 TRP A CA 1
ATOM 722 C C . TRP A 1 92 ? -26.309 -10.665 -24.723 1.00 29.53 92 TRP A C 1
ATOM 724 O O . TRP A 1 92 ? -25.448 -9.848 -25.036 1.00 29.53 92 TRP A O 1
ATOM 734 N N . GLU A 1 93 ? -27.042 -10.521 -23.611 1.00 31.52 93 GLU A N 1
ATOM 735 C CA . GLU A 1 93 ? -26.743 -9.532 -22.568 1.00 31.52 93 GLU A CA 1
ATOM 736 C C . GLU A 1 93 ? -25.676 -10.086 -21.612 1.00 31.52 93 GLU A C 1
ATOM 738 O O . GLU A 1 93 ? -25.985 -10.648 -20.561 1.00 31.52 93 GLU A O 1
ATOM 743 N N . ASP A 1 94 ? -24.403 -9.915 -21.962 1.00 27.70 94 ASP A N 1
ATOM 744 C CA . ASP A 1 94 ? -23.312 -10.088 -21.001 1.00 27.70 94 ASP A CA 1
ATOM 745 C C . ASP A 1 94 ? -23.226 -8.834 -20.115 1.00 27.70 94 ASP A C 1
ATOM 747 O O . ASP A 1 94 ? -22.475 -7.892 -20.383 1.00 27.70 94 ASP A O 1
ATOM 751 N N . PHE A 1 95 ? -24.020 -8.790 -19.041 1.00 31.06 95 PHE A N 1
ATOM 752 C CA . PHE A 1 95 ? -23.867 -7.772 -17.998 1.00 31.06 95 PHE A CA 1
ATOM 753 C C . PHE A 1 95 ? -22.609 -8.059 -17.174 1.00 31.06 95 PHE A C 1
ATOM 755 O O . PHE A 1 95 ? -22.649 -8.799 -16.191 1.00 31.06 95 PHE A O 1
ATOM 762 N N . TYR A 1 96 ? -21.485 -7.440 -17.526 1.00 29.78 96 TYR A N 1
ATOM 763 C CA . TYR A 1 96 ? -20.323 -7.390 -16.644 1.00 29.78 96 TYR A CA 1
ATOM 764 C C . TYR A 1 96 ? -20.266 -6.021 -15.952 1.00 29.78 96 TYR A C 1
ATOM 766 O O . TYR A 1 96 ? -19.909 -5.002 -16.536 1.00 29.78 96 TYR A O 1
ATOM 774 N N . MET A 1 97 ? -20.621 -5.976 -14.668 1.00 33.44 97 MET A N 1
ATOM 775 C CA . MET A 1 97 ? -20.219 -4.859 -13.813 1.00 33.44 97 MET A CA 1
ATOM 776 C C . MET A 1 97 ? -18.834 -5.167 -13.255 1.00 33.44 97 MET A C 1
ATOM 778 O O . MET A 1 97 ? -18.664 -6.077 -12.441 1.00 33.44 97 MET A O 1
ATOM 782 N N . ILE A 1 98 ? -17.833 -4.412 -13.705 1.00 41.72 98 ILE A N 1
ATOM 783 C CA . ILE A 1 98 ? -16.477 -4.483 -13.158 1.00 41.72 98 ILE A CA 1
ATOM 784 C C . ILE A 1 98 ? -16.486 -3.749 -11.813 1.00 41.72 98 ILE A C 1
ATOM 786 O O . ILE A 1 98 ? -16.245 -2.549 -11.727 1.00 41.72 98 ILE A O 1
ATOM 790 N N . PHE A 1 99 ? -16.827 -4.481 -10.756 1.00 49.06 99 PHE A N 1
ATOM 791 C CA . PHE A 1 99 ? -16.706 -4.025 -9.375 1.00 49.06 99 PHE A CA 1
ATOM 792 C C . PHE A 1 99 ? -15.291 -4.311 -8.889 1.00 49.06 99 PHE A C 1
ATOM 794 O O . PHE A 1 99 ? -14.977 -5.457 -8.556 1.00 49.06 99 PHE A O 1
ATOM 801 N N . GLN A 1 100 ? -14.433 -3.301 -8.861 1.00 57.94 100 GLN A N 1
ATOM 802 C CA . GLN A 1 100 ? -13.081 -3.467 -8.349 1.00 57.94 100 GLN A CA 1
ATOM 803 C C . GLN A 1 100 ? -12.750 -2.371 -7.345 1.00 57.94 100 GLN A C 1
ATOM 805 O O . GLN A 1 100 ? -12.702 -1.184 -7.663 1.00 57.94 100 GLN A O 1
ATOM 810 N N . GLU A 1 101 ? -12.540 -2.829 -6.117 1.00 75.56 101 GLU A N 1
ATOM 811 C CA . GLU A 1 101 ? -12.193 -2.030 -4.950 1.00 75.56 101 GLU A CA 1
ATOM 812 C C . GLU A 1 101 ? -10.680 -2.120 -4.730 1.00 75.56 101 GLU A C 1
ATOM 814 O O . GLU A 1 101 ? -10.072 -3.192 -4.872 1.00 75.56 101 GLU A O 1
ATOM 819 N N . ILE A 1 102 ? -10.067 -0.983 -4.406 1.00 84.81 102 ILE A N 1
ATOM 820 C CA . ILE A 1 102 ? -8.653 -0.912 -4.032 1.00 84.81 102 ILE A CA 1
ATOM 821 C C . ILE A 1 102 ? -8.577 -0.769 -2.521 1.00 84.81 102 ILE A C 1
ATOM 823 O O . ILE A 1 102 ? -9.308 0.010 -1.909 1.00 84.81 102 ILE A O 1
ATOM 827 N N . ILE A 1 103 ? -7.681 -1.545 -1.933 1.00 86.75 103 ILE A N 1
ATOM 828 C CA . ILE A 1 103 ? -7.395 -1.590 -0.514 1.00 86.75 103 ILE A CA 1
ATOM 829 C C . ILE A 1 103 ? -6.077 -0.857 -0.288 1.00 86.75 103 ILE A C 1
ATOM 831 O O . ILE A 1 103 ? -5.025 -1.258 -0.792 1.00 86.75 103 ILE A O 1
ATOM 835 N N . TYR A 1 104 ? -6.145 0.199 0.509 1.00 89.75 104 TYR A N 1
ATOM 836 C CA . TYR A 1 104 ? -4.998 0.933 1.018 1.00 89.75 104 TYR A CA 1
ATOM 837 C C . TYR A 1 104 ? -4.751 0.488 2.446 1.00 89.75 104 TYR A C 1
ATOM 839 O O . TYR A 1 104 ? -5.653 0.565 3.277 1.00 89.75 104 TYR A O 1
ATOM 847 N N . LEU A 1 105 ? -3.544 0.020 2.740 1.00 87.62 105 LEU A N 1
ATOM 848 C CA . LEU A 1 105 ? -3.189 -0.501 4.050 1.00 87.62 105 LEU A CA 1
ATOM 849 C C . LEU A 1 105 ? -1.874 0.100 4.530 1.00 87.62 105 LEU A C 1
ATOM 851 O O . LEU A 1 105 ? -0.898 0.163 3.784 1.00 87.62 105 LEU A O 1
ATOM 855 N N . CYS A 1 106 ? -1.822 0.482 5.802 1.00 88.50 106 CYS A N 1
ATOM 856 C CA . CYS A 1 106 ? -0.578 0.826 6.476 1.00 88.50 106 CYS A CA 1
ATOM 857 C C . CYS A 1 106 ? -0.399 0.027 7.765 1.00 88.50 106 CYS A C 1
ATOM 859 O O . CYS A 1 106 ? -1.357 -0.330 8.450 1.00 88.50 106 CYS A O 1
ATOM 861 N N . ILE A 1 107 ? 0.864 -0.229 8.094 1.00 88.56 107 ILE A N 1
ATOM 862 C CA . ILE A 1 107 ? 1.302 -0.813 9.356 1.00 88.56 107 ILE A CA 1
ATOM 863 C C . ILE A 1 107 ? 1.954 0.308 10.156 1.00 88.56 107 ILE A C 1
ATOM 865 O O . ILE A 1 107 ? 2.975 0.863 9.739 1.00 88.56 107 ILE A O 1
ATOM 869 N N . SER A 1 108 ? 1.389 0.632 11.312 1.00 86.75 108 SER A N 1
ATOM 870 C CA . SER A 1 108 ? 1.943 1.603 12.250 1.00 86.75 108 SER A CA 1
ATOM 871 C C . SER A 1 108 ? 2.271 0.949 13.584 1.00 86.75 108 SER A C 1
ATOM 873 O O . SER A 1 108 ? 1.718 -0.081 13.958 1.00 86.75 108 SER A O 1
ATOM 875 N N . GLU A 1 109 ? 3.157 1.566 14.355 1.00 86.44 109 GLU A N 1
ATOM 876 C CA . GLU A 1 109 ? 3.301 1.215 15.771 1.00 86.44 109 GLU A CA 1
ATOM 877 C C . GLU A 1 109 ? 2.018 1.529 16.540 1.00 86.44 109 GLU A C 1
ATOM 879 O O . GLU A 1 109 ? 1.314 2.489 16.215 1.00 86.44 109 GLU A O 1
ATOM 884 N N . LYS A 1 110 ? 1.753 0.766 17.603 1.00 82.69 110 LYS A N 1
ATOM 885 C CA . LYS A 1 110 ? 0.573 0.952 18.460 1.00 82.69 110 LYS A CA 1
ATOM 886 C C . LYS A 1 110 ? 0.511 2.325 19.146 1.00 82.69 110 LYS A C 1
ATOM 888 O O . LYS A 1 110 ? -0.570 2.821 19.438 1.00 82.69 110 LYS A O 1
ATOM 893 N N . SER A 1 111 ? 1.663 2.953 19.386 1.00 82.56 111 SER A N 1
ATOM 894 C CA . SER A 1 111 ? 1.765 4.306 19.954 1.00 82.56 111 SER A CA 1
ATOM 895 C C . SER A 1 111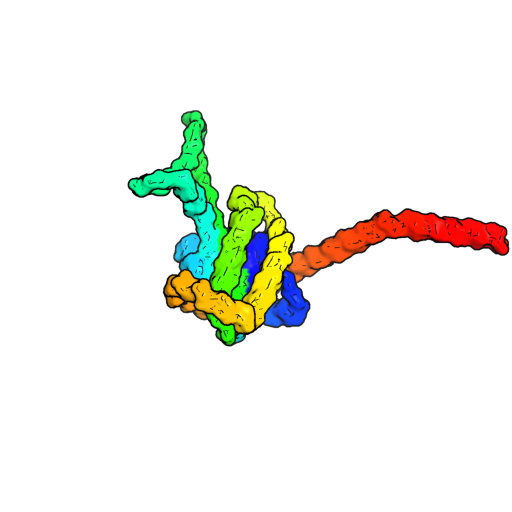 ? 1.380 5.418 18.971 1.00 82.56 111 SER A C 1
ATOM 897 O O . SER A 1 111 ? 1.206 6.565 19.379 1.00 82.56 111 SER A O 1
ATOM 899 N N . TYR A 1 112 ? 1.270 5.113 17.674 1.00 82.94 112 TYR A N 1
ATOM 900 C CA . TYR A 1 112 ? 0.973 6.108 16.652 1.00 82.94 112 TYR A CA 1
ATOM 901 C C . TYR A 1 112 ? -0.528 6.454 16.627 1.00 82.94 112 TYR A C 1
ATOM 903 O O . TYR A 1 112 ? -1.363 5.545 16.641 1.00 82.94 112 TYR A O 1
ATOM 911 N N . PRO A 1 113 ? -0.916 7.742 16.553 1.00 81.56 113 PRO A N 1
ATOM 912 C CA . PRO A 1 113 ? -2.325 8.120 16.533 1.00 81.56 113 PRO A CA 1
ATOM 913 C C . PRO A 1 113 ? -3.066 7.555 15.313 1.00 81.56 113 PRO A C 1
ATOM 915 O O . PRO A 1 113 ? -2.751 7.893 14.172 1.00 81.56 113 PRO A O 1
ATOM 918 N N . ARG A 1 114 ? -4.123 6.763 15.551 1.00 76.75 114 ARG A N 1
ATOM 919 C CA . ARG A 1 114 ? -4.958 6.163 14.486 1.00 76.75 114 ARG A CA 1
ATOM 920 C C . ARG A 1 114 ? -5.487 7.199 13.498 1.00 76.75 114 ARG A C 1
ATOM 922 O O . ARG A 1 114 ? -5.470 6.974 12.296 1.00 76.75 114 ARG A O 1
ATOM 929 N N . LYS A 1 115 ? -5.909 8.353 14.015 1.00 77.38 115 LYS A N 1
ATOM 930 C CA . LYS A 1 115 ? -6.446 9.462 13.222 1.00 77.38 115 LYS A CA 1
ATOM 931 C C . LYS A 1 115 ? -5.468 9.910 12.130 1.00 77.38 115 LYS A C 1
ATOM 933 O O . LYS A 1 115 ? -5.879 10.067 10.992 1.00 77.38 115 LYS A O 1
ATOM 938 N N . LEU A 1 116 ? -4.180 10.014 12.466 1.00 80.38 116 LEU A N 1
ATOM 939 C CA . LEU A 1 116 ? -3.129 10.395 11.519 1.00 80.38 116 LEU A CA 1
ATOM 940 C C . LEU A 1 116 ? -2.850 9.301 10.488 1.00 80.38 116 LEU A C 1
ATOM 942 O O . LEU A 1 116 ? -2.603 9.614 9.330 1.00 80.38 116 LEU A O 1
ATOM 946 N N . ALA A 1 117 ? -2.924 8.028 10.887 1.00 83.44 117 ALA A N 1
ATOM 947 C CA . ALA A 1 117 ? -2.760 6.908 9.962 1.00 83.44 117 ALA A CA 1
ATOM 948 C C . ALA A 1 117 ? -3.853 6.909 8.879 1.00 83.44 117 ALA A C 1
ATOM 950 O O . ALA A 1 117 ? -3.558 6.724 7.703 1.00 83.44 117 ALA A O 1
ATOM 951 N N . PHE A 1 118 ? -5.104 7.193 9.253 1.00 82.75 118 PHE A N 1
ATOM 952 C CA . PHE A 1 118 ? -6.199 7.318 8.288 1.00 82.75 118 PHE A CA 1
ATOM 953 C C . PHE A 1 118 ? -6.073 8.553 7.394 1.00 82.75 118 PHE A C 1
ATOM 955 O O . PHE A 1 118 ? -6.340 8.450 6.201 1.00 82.75 118 PHE A O 1
ATOM 962 N N . THR A 1 119 ? -5.622 9.696 7.923 1.00 81.25 119 THR A N 1
ATOM 963 C CA . THR A 1 119 ? -5.328 10.877 7.092 1.00 81.25 119 THR A CA 1
ATOM 964 C C . THR A 1 119 ? -4.245 10.566 6.060 1.00 81.25 119 THR A C 1
ATOM 966 O O . THR A 1 119 ? -4.423 10.840 4.880 1.00 81.25 119 THR A O 1
ATOM 969 N N . PHE A 1 120 ? -3.171 9.898 6.482 1.00 85.75 120 PHE A N 1
ATOM 970 C CA . PHE A 1 120 ? -2.112 9.439 5.589 1.00 85.75 120 PHE A CA 1
ATOM 971 C C . PHE A 1 120 ? -2.634 8.517 4.472 1.00 85.75 120 PHE A C 1
ATOM 973 O O . PHE A 1 120 ? -2.282 8.696 3.307 1.00 85.75 120 PHE A O 1
ATOM 980 N N . LEU A 1 121 ? -3.492 7.546 4.808 1.00 85.62 121 LEU A N 1
ATOM 981 C CA . LEU A 1 121 ? -4.107 6.660 3.814 1.00 85.62 121 LEU A CA 1
ATOM 982 C C . LEU A 1 121 ? -5.047 7.413 2.863 1.00 85.62 121 LEU A C 1
ATOM 984 O O . LEU A 1 121 ? -5.058 7.112 1.673 1.00 85.62 121 LEU A O 1
ATOM 988 N N . SER A 1 122 ? -5.789 8.403 3.367 1.00 83.94 122 SER A N 1
ATOM 989 C CA . SER A 1 122 ? -6.653 9.267 2.556 1.00 83.94 122 SER A CA 1
ATOM 990 C C . SER A 1 122 ? -5.840 10.055 1.526 1.00 83.94 122 SER A C 1
ATOM 992 O O . SER A 1 122 ? -6.143 10.008 0.334 1.00 83.94 122 SER A O 1
ATOM 994 N N . ASP A 1 123 ? -4.745 10.692 1.947 1.00 86.06 123 ASP A N 1
ATOM 995 C CA . ASP A 1 123 ? -3.852 11.430 1.047 1.00 86.06 123 ASP A CA 1
ATOM 996 C C . ASP A 1 123 ? -3.277 10.524 -0.045 1.00 86.06 123 ASP A C 1
ATOM 998 O O . ASP A 1 123 ? -3.271 10.886 -1.222 1.00 86.06 123 ASP A O 1
ATOM 1002 N N . ILE A 1 124 ? -2.855 9.311 0.327 1.00 88.12 124 ILE A N 1
ATOM 1003 C CA . ILE A 1 124 ? -2.381 8.307 -0.629 1.00 88.12 124 ILE A CA 1
ATOM 1004 C C . ILE A 1 124 ? -3.479 7.899 -1.608 1.00 88.12 124 ILE A C 1
ATOM 1006 O O . ILE A 1 124 ? -3.213 7.826 -2.805 1.00 88.12 124 ILE A O 1
ATOM 1010 N N . SER A 1 125 ? -4.693 7.632 -1.128 1.00 86.50 125 SER A N 1
ATOM 1011 C CA . SER A 1 125 ? -5.808 7.208 -1.981 1.00 86.50 125 SER A CA 1
ATOM 1012 C C . SER A 1 125 ? -6.191 8.280 -3.004 1.00 86.50 125 SER A C 1
ATOM 1014 O O . SER A 1 125 ? -6.350 7.984 -4.193 1.00 86.50 125 SER A O 1
ATOM 1016 N N . ASN A 1 126 ? -6.225 9.544 -2.573 1.00 85.50 126 ASN A N 1
ATOM 1017 C CA . ASN A 1 126 ? -6.539 10.689 -3.417 1.00 85.50 126 ASN A CA 1
ATOM 1018 C C . ASN A 1 126 ? -5.481 10.914 -4.496 1.00 85.50 126 ASN A C 1
ATOM 1020 O O . ASN A 1 126 ? -5.829 11.132 -5.660 1.00 85.50 126 ASN A O 1
ATOM 1024 N N . GLU A 1 127 ? -4.201 10.843 -4.130 1.00 88.31 127 GLU A N 1
ATOM 1025 C CA . GLU A 1 127 ? -3.116 11.013 -5.094 1.00 88.31 127 GLU A CA 1
ATOM 1026 C C . GLU A 1 127 ? -3.083 9.838 -6.075 1.00 88.31 127 GLU A C 1
ATOM 1028 O O . GLU A 1 127 ? -3.157 10.046 -7.283 1.00 88.31 127 GLU A O 1
ATOM 1033 N N . PHE A 1 128 ? -3.161 8.602 -5.576 1.00 87.50 128 PHE A N 1
ATOM 1034 C CA . PHE A 1 128 ? -3.180 7.406 -6.416 1.00 87.50 128 PHE A CA 1
ATOM 1035 C C . PHE A 1 128 ? -4.332 7.419 -7.434 1.00 87.50 128 PHE A C 1
ATOM 1037 O O . PHE A 1 128 ? -4.125 7.099 -8.605 1.00 87.50 128 PHE A O 1
ATOM 1044 N N . SER A 1 129 ? -5.524 7.856 -7.010 1.00 83.25 129 SER A N 1
ATOM 1045 C CA . SER A 1 129 ? -6.691 8.047 -7.883 1.00 83.25 129 SER A CA 1
ATOM 1046 C C . SER A 1 129 ? -6.497 9.130 -8.946 1.00 83.25 129 SER A C 1
ATOM 1048 O O . SER A 1 129 ? -7.134 9.092 -9.997 1.00 83.25 129 SER A O 1
ATOM 1050 N N . THR A 1 130 ? -5.696 10.151 -8.638 1.00 85.56 130 THR A N 1
ATOM 1051 C CA . THR A 1 130 ? -5.444 11.295 -9.525 1.00 85.56 130 THR A CA 1
ATOM 1052 C C . THR A 1 130 ? -4.359 10.960 -10.541 1.00 85.56 130 THR A C 1
ATOM 1054 O O . THR A 1 130 ? -4.472 11.322 -11.711 1.00 85.56 130 THR A O 1
ATOM 1057 N N . THR A 1 131 ? -3.333 10.235 -10.103 1.00 86.56 131 THR A N 1
ATOM 1058 C CA . THR A 1 131 ? -2.181 9.846 -10.914 1.00 86.56 131 THR A CA 1
ATOM 1059 C C . THR A 1 131 ? -2.509 8.698 -11.866 1.00 86.56 131 THR A C 1
ATOM 1061 O O . THR A 1 131 ? -2.072 8.714 -13.018 1.00 86.56 131 THR A O 1
ATOM 1064 N N . TYR A 1 132 ? -3.316 7.721 -11.436 1.00 84.00 132 TYR A N 1
ATOM 1065 C CA . TYR A 1 132 ? -3.676 6.567 -12.259 1.00 84.00 132 TYR A CA 1
ATOM 1066 C C . TYR A 1 132 ? -5.174 6.530 -12.561 1.00 84.00 132 TYR A C 1
ATOM 1068 O O . TYR A 1 132 ? -6.017 6.476 -11.669 1.00 84.00 132 TYR A O 1
ATOM 1076 N N . ALA A 1 133 ? -5.514 6.494 -13.853 1.00 77.69 133 ALA A N 1
ATOM 1077 C CA . ALA A 1 133 ? -6.897 6.348 -14.287 1.00 77.69 133 ALA A CA 1
ATOM 1078 C C . ALA A 1 133 ? -7.477 5.000 -13.835 1.00 77.69 133 ALA A C 1
ATOM 1080 O O . ALA A 1 133 ? -6.847 3.950 -13.990 1.00 77.69 133 ALA A O 1
ATOM 1081 N N . SER A 1 134 ? -8.725 5.014 -13.358 1.00 69.06 134 SER A N 1
ATOM 1082 C CA . SER A 1 134 ? -9.410 3.818 -12.856 1.00 69.06 134 SER A CA 1
ATOM 1083 C C . SER A 1 134 ? -9.444 2.695 -13.897 1.00 69.06 134 SER A C 1
ATOM 1085 O O . SER A 1 134 ? -9.222 1.541 -13.562 1.00 69.06 134 SER A O 1
ATOM 1087 N N . THR A 1 135 ? -9.587 3.021 -15.183 1.00 67.75 135 THR A N 1
ATOM 1088 C CA . THR A 1 135 ? -9.561 2.044 -16.286 1.00 67.75 135 THR A CA 1
ATOM 1089 C C . THR A 1 135 ? -8.297 1.180 -16.312 1.00 67.75 135 THR A C 1
ATOM 1091 O O . THR A 1 135 ? -8.374 -0.000 -16.642 1.00 67.75 135 THR A O 1
ATOM 1094 N N . HIS A 1 136 ? -7.141 1.737 -15.938 1.00 74.44 136 HIS A N 1
ATOM 1095 C CA . HIS A 1 136 ? -5.876 1.004 -15.909 1.00 74.44 136 HIS A CA 1
ATOM 1096 C C . HIS A 1 136 ? -5.767 0.146 -14.648 1.00 74.44 136 HIS A C 1
ATOM 1098 O O . HIS A 1 136 ? -5.328 -0.997 -14.732 1.00 74.44 136 HIS A O 1
ATOM 1104 N N . LEU A 1 137 ? -6.218 0.659 -13.500 1.00 72.81 137 LEU A N 1
ATOM 1105 C CA . LEU A 1 137 ? -6.242 -0.060 -12.217 1.00 72.81 137 LEU A CA 1
ATOM 1106 C C . LEU A 1 137 ? -7.127 -1.318 -12.277 1.00 72.81 137 LEU A C 1
ATOM 1108 O O . LEU A 1 137 ? -6.856 -2.330 -11.621 1.00 72.81 137 LEU A O 1
ATOM 1112 N N . LEU A 1 138 ? -8.169 -1.245 -13.106 1.00 68.69 138 LEU A N 1
ATOM 1113 C CA . LEU A 1 138 ? -9.204 -2.256 -13.243 1.00 68.69 138 LEU A CA 1
ATOM 1114 C C . LEU A 1 138 ? -8.904 -3.345 -14.291 1.00 68.69 138 LEU A C 1
ATOM 1116 O O . LEU A 1 138 ? -9.672 -4.291 -14.475 1.00 68.69 138 LEU A O 1
ATOM 1120 N N . SER A 1 139 ? -7.762 -3.273 -14.977 1.00 73.06 139 SER A N 1
ATOM 1121 C CA . SER A 1 139 ? -7.445 -4.278 -15.990 1.00 73.06 139 SER A CA 1
ATOM 1122 C C . SER A 1 139 ? -7.286 -5.682 -15.368 1.00 73.06 139 SER A C 1
ATOM 1124 O O . SER A 1 139 ? -6.553 -5.851 -14.382 1.00 73.06 139 SER A O 1
ATOM 1126 N N . PRO A 1 140 ? -7.934 -6.725 -15.921 1.00 69.50 140 PRO A N 1
ATOM 1127 C CA . PRO A 1 140 ? -7.766 -8.098 -15.449 1.00 69.50 140 PRO A CA 1
ATOM 1128 C C . PRO A 1 140 ? -6.379 -8.669 -15.787 1.00 69.50 140 PRO A C 1
ATOM 1130 O O . PRO A 1 140 ? -5.917 -9.577 -15.105 1.00 69.50 140 PRO A O 1
ATOM 1133 N N . SER A 1 141 ? -5.681 -8.120 -16.788 1.00 75.56 141 SER A N 1
ATOM 1134 C CA . SER A 1 141 ? -4.351 -8.573 -17.223 1.00 75.56 141 SER A CA 1
ATOM 1135 C C . SER A 1 141 ? -3.193 -7.842 -16.528 1.00 75.56 141 SER A C 1
ATOM 1137 O O . SER A 1 141 ? -2.081 -7.782 -17.059 1.00 75.56 141 SER A O 1
ATOM 1139 N N . LEU A 1 142 ? -3.451 -7.211 -15.382 1.00 79.50 142 LEU A N 1
ATOM 1140 C CA . LEU A 1 142 ? -2.464 -6.394 -14.690 1.00 79.50 142 LEU A CA 1
ATOM 1141 C C . LEU A 1 142 ? -1.407 -7.267 -14.001 1.00 79.50 142 LEU A C 1
ATOM 1143 O O . LEU A 1 142 ? -1.729 -8.264 -13.354 1.00 79.50 142 LEU A O 1
ATOM 1147 N N . ARG A 1 143 ? -0.131 -6.888 -14.122 1.00 79.62 143 ARG A N 1
ATOM 1148 C CA . ARG A 1 143 ? 0.953 -7.596 -13.428 1.00 79.62 143 ARG A CA 1
ATOM 1149 C C . ARG A 1 143 ? 1.006 -7.191 -11.949 1.00 79.62 143 ARG A C 1
ATOM 1151 O O . ARG A 1 143 ? 0.706 -6.037 -11.637 1.00 79.62 143 ARG A O 1
ATOM 1158 N N . PRO A 1 144 ? 1.438 -8.091 -11.047 1.00 81.88 144 PRO A N 1
ATOM 1159 C CA . PRO A 1 144 ? 1.776 -7.710 -9.682 1.00 81.88 144 PRO A CA 1
ATOM 1160 C C . PRO A 1 144 ? 2.789 -6.565 -9.687 1.00 81.88 144 PRO A C 1
ATOM 1162 O O . PRO A 1 144 ? 3.705 -6.554 -10.514 1.00 81.88 144 PRO A O 1
ATOM 1165 N N . TYR A 1 145 ? 2.619 -5.615 -8.772 1.00 80.94 145 TYR A N 1
ATOM 1166 C CA . TYR A 1 145 ? 3.484 -4.447 -8.628 1.00 80.94 145 TYR A CA 1
ATOM 1167 C C . TYR A 1 145 ? 3.579 -3.588 -9.903 1.00 80.94 145 TYR A C 1
ATOM 1169 O O . TYR A 1 145 ? 4.616 -3.001 -10.200 1.00 80.94 145 TYR A O 1
ATOM 1177 N N . ALA A 1 146 ? 2.501 -3.497 -10.688 1.00 81.12 146 ALA A N 1
ATOM 1178 C CA . ALA A 1 146 ? 2.496 -2.662 -11.891 1.00 81.12 146 ALA A CA 1
ATOM 1179 C C . ALA A 1 146 ? 2.739 -1.168 -11.601 1.00 81.12 146 ALA A C 1
ATOM 1181 O O . ALA A 1 146 ? 3.203 -0.456 -12.485 1.00 81.12 146 ALA A O 1
ATOM 1182 N N . PHE A 1 147 ? 2.460 -0.702 -10.378 1.00 84.31 147 PHE A N 1
ATOM 1183 C CA . PHE A 1 147 ? 2.518 0.710 -9.992 1.00 84.31 147 PHE A CA 1
ATOM 1184 C C . PHE A 1 147 ? 3.630 1.001 -8.970 1.00 84.31 147 PHE A C 1
ATOM 1186 O O . PHE A 1 147 ? 3.457 1.820 -8.069 1.00 84.31 147 PHE A O 1
ATOM 1193 N N . MET A 1 148 ? 4.787 0.334 -9.083 1.00 81.25 148 MET A N 1
ATOM 1194 C CA . MET A 1 148 ? 5.930 0.577 -8.180 1.00 81.25 148 MET A CA 1
ATOM 1195 C C . MET A 1 148 ? 6.468 2.007 -8.233 1.00 81.25 148 MET A C 1
ATOM 1197 O O . MET A 1 148 ? 7.034 2.471 -7.251 1.00 81.25 148 MET A O 1
ATOM 1201 N N . GLU A 1 149 ? 6.283 2.727 -9.340 1.00 82.25 149 GLU A N 1
ATOM 1202 C CA . GLU A 1 149 ? 6.740 4.119 -9.475 1.00 82.25 149 GLU A CA 1
ATOM 1203 C C . GLU A 1 149 ? 6.137 5.039 -8.399 1.00 82.25 149 GLU A C 1
ATOM 1205 O O . GLU A 1 149 ? 6.774 6.000 -7.960 1.00 82.25 149 GLU A O 1
ATOM 1210 N N . PHE A 1 150 ? 4.949 4.687 -7.902 1.00 87.12 150 PHE A N 1
ATOM 1211 C CA . PHE A 1 150 ? 4.252 5.406 -6.843 1.00 87.12 150 PHE A CA 1
ATOM 1212 C C . PHE A 1 150 ? 4.918 5.291 -5.455 1.00 87.12 150 PHE A C 1
ATOM 1214 O O . PHE A 1 150 ? 4.631 6.093 -4.565 1.00 87.12 150 PHE A O 1
ATOM 1221 N N . ASP A 1 151 ? 5.857 4.358 -5.256 1.00 85.12 151 ASP A N 1
ATOM 1222 C CA . ASP A 1 151 ? 6.590 4.196 -3.989 1.00 85.12 151 ASP A CA 1
ATOM 1223 C C . ASP A 1 151 ? 7.313 5.485 -3.564 1.00 85.12 151 ASP A C 1
ATOM 1225 O O . ASP A 1 151 ? 7.314 5.853 -2.391 1.00 85.12 151 ASP A O 1
ATOM 1229 N N . THR A 1 152 ? 7.836 6.258 -4.523 1.00 87.06 152 THR A N 1
ATOM 1230 C CA . THR A 1 152 ? 8.518 7.531 -4.223 1.00 87.06 152 THR A CA 1
ATOM 1231 C C . THR A 1 152 ? 7.588 8.524 -3.523 1.00 87.06 152 THR A C 1
ATOM 1233 O O . THR A 1 152 ? 8.008 9.233 -2.604 1.00 87.06 152 THR A O 1
ATOM 1236 N N . PHE A 1 153 ? 6.322 8.583 -3.945 1.00 89.88 153 PHE A N 1
ATOM 1237 C CA . PHE A 1 153 ? 5.323 9.431 -3.305 1.00 89.88 153 PHE A CA 1
ATOM 1238 C C . PHE A 1 153 ? 4.990 8.910 -1.904 1.00 89.88 153 PHE A C 1
ATOM 1240 O O . PHE A 1 153 ? 5.031 9.679 -0.943 1.00 89.88 153 PHE A O 1
ATOM 1247 N N . ILE A 1 154 ? 4.766 7.598 -1.764 1.00 89.25 154 ILE A N 1
ATOM 1248 C CA . ILE A 1 154 ? 4.508 6.958 -0.465 1.00 89.25 154 ILE A CA 1
ATOM 1249 C C . ILE A 1 154 ? 5.638 7.263 0.524 1.00 89.25 154 ILE A C 1
ATOM 1251 O O . ILE A 1 154 ? 5.364 7.664 1.654 1.00 89.25 154 ILE A O 1
ATOM 1255 N N . ALA A 1 155 ? 6.898 7.119 0.111 1.00 88.81 155 ALA A N 1
ATOM 1256 C CA . ALA A 1 155 ? 8.062 7.357 0.958 1.00 88.81 155 ALA A CA 1
ATOM 1257 C C . ALA A 1 155 ? 8.166 8.822 1.415 1.00 88.81 155 ALA A C 1
ATOM 1259 O O . ALA A 1 155 ? 8.422 9.090 2.593 1.00 88.81 155 ALA A O 1
ATOM 1260 N N . ARG A 1 156 ? 7.916 9.782 0.511 1.00 89.19 156 ARG A N 1
ATOM 1261 C CA . ARG A 1 156 ? 7.902 11.217 0.843 1.00 89.19 156 ARG A CA 1
ATOM 1262 C C . ARG A 1 156 ? 6.804 11.545 1.847 1.00 89.19 156 ARG A C 1
ATOM 1264 O O . ARG A 1 156 ? 7.092 12.129 2.890 1.00 89.19 156 ARG A O 1
ATOM 1271 N N . THR A 1 157 ? 5.578 11.110 1.573 1.00 88.44 157 THR A N 1
ATOM 1272 C CA . THR A 1 157 ? 4.422 11.357 2.441 1.00 88.44 157 THR A CA 1
ATOM 1273 C C . THR A 1 157 ? 4.610 10.672 3.799 1.00 88.44 157 THR A C 1
ATOM 1275 O O . THR A 1 157 ? 4.391 11.287 4.840 1.00 88.44 157 THR A O 1
ATOM 1278 N N . LYS A 1 158 ? 5.134 9.438 3.831 1.00 88.25 158 LYS A N 1
ATOM 1279 C CA . LYS A 1 158 ? 5.482 8.716 5.069 1.00 88.25 158 LYS A CA 1
ATOM 1280 C C . LYS A 1 158 ? 6.468 9.512 5.927 1.00 88.25 158 LYS A C 1
ATOM 1282 O O . LYS A 1 158 ? 6.278 9.592 7.139 1.00 88.25 158 LYS A O 1
ATOM 1287 N N . SER A 1 159 ? 7.479 10.133 5.313 1.00 86.81 159 SER A N 1
ATOM 1288 C CA . SER A 1 159 ? 8.436 10.995 6.018 1.00 86.81 159 SER A CA 1
ATOM 1289 C C . SER A 1 159 ? 7.746 12.213 6.647 1.00 86.81 159 SER A C 1
ATOM 1291 O O . SER A 1 159 ? 7.908 12.461 7.843 1.00 86.81 159 SER A O 1
ATOM 1293 N N . THR A 1 160 ? 6.872 12.901 5.904 1.00 86.81 160 THR A N 1
ATOM 1294 C CA . THR A 1 160 ? 6.098 14.051 6.410 1.00 86.81 160 THR A CA 1
ATOM 1295 C C . THR A 1 160 ? 5.218 13.690 7.610 1.00 86.81 160 THR A C 1
ATOM 1297 O O . THR A 1 160 ? 5.180 14.431 8.589 1.00 86.81 160 THR A O 1
ATOM 1300 N N . TYR A 1 161 ? 4.554 12.533 7.566 1.00 82.44 161 TYR A N 1
ATOM 1301 C CA . TYR A 1 161 ? 3.679 12.047 8.640 1.00 82.44 161 TYR A CA 1
ATOM 1302 C C . TYR A 1 161 ? 4.428 11.386 9.812 1.00 82.44 161 TYR A C 1
ATOM 1304 O O . TYR A 1 161 ? 3.820 11.086 10.847 1.00 82.44 161 TYR A O 1
ATOM 1312 N N . SER A 1 162 ? 5.736 11.145 9.664 1.00 80.50 162 SER A N 1
ATOM 1313 C CA . SER A 1 162 ? 6.607 10.677 10.747 1.00 80.50 162 SER A CA 1
ATOM 1314 C C . SER A 1 162 ? 7.117 11.820 11.628 1.00 80.50 162 SER A C 1
ATOM 1316 O O . SER A 1 162 ? 7.346 11.609 12.820 1.00 80.50 162 SER A O 1
ATOM 1318 N N . ASP A 1 163 ? 7.236 13.028 11.069 1.00 77.81 163 ASP A N 1
ATOM 1319 C CA . ASP A 1 163 ? 7.697 14.205 11.796 1.00 77.81 163 ASP A CA 1
ATOM 1320 C C . ASP A 1 163 ? 6.547 14.817 12.618 1.00 77.81 163 ASP A C 1
ATOM 1322 O O . ASP A 1 163 ? 5.572 15.392 12.113 1.00 77.81 163 ASP A O 1
ATOM 1326 N N . THR A 1 164 ? 6.663 14.695 13.940 1.00 62.03 164 THR A N 1
ATOM 1327 C CA . THR A 1 164 ? 5.680 15.189 14.913 1.00 62.03 164 THR A CA 1
ATOM 1328 C C . THR A 1 164 ? 5.482 16.704 14.838 1.00 62.03 164 THR A C 1
ATOM 1330 O O . THR A 1 164 ? 4.431 17.197 15.251 1.00 62.03 164 THR A O 1
ATOM 1333 N N . ARG A 1 165 ? 6.436 17.457 14.271 1.00 63.22 165 ARG A N 1
ATOM 1334 C CA . ARG A 1 165 ? 6.347 18.921 14.130 1.00 63.22 165 ARG A CA 1
ATOM 1335 C C . ARG A 1 165 ? 5.506 19.347 12.929 1.00 63.22 165 ARG A C 1
ATOM 1337 O O . ARG A 1 165 ? 4.722 20.286 13.044 1.00 63.22 165 ARG A O 1
ATOM 1344 N N . ALA A 1 166 ? 5.613 18.641 11.803 1.00 59.12 166 ALA A N 1
ATOM 1345 C CA . ALA A 1 166 ? 4.793 18.894 10.613 1.00 59.12 166 ALA A CA 1
ATOM 1346 C C . ALA A 1 166 ? 3.306 18.591 10.872 1.00 59.12 166 ALA A C 1
ATOM 1348 O O . ALA A 1 166 ? 2.415 19.276 10.367 1.00 59.12 166 ALA A O 1
ATOM 1349 N N . THR A 1 167 ? 3.053 17.627 11.758 1.00 60.09 167 THR A N 1
ATOM 1350 C CA . THR A 1 167 ? 1.718 17.180 12.168 1.00 60.09 167 THR A CA 1
ATOM 1351 C C . THR A 1 167 ? 0.889 18.281 12.852 1.00 60.09 167 THR A C 1
ATOM 1353 O O . THR A 1 167 ? -0.334 18.291 12.733 1.00 60.09 167 THR A O 1
ATOM 1356 N N . GLN A 1 168 ? 1.514 19.259 13.524 1.00 59.81 168 GLN A N 1
ATOM 1357 C CA . GLN A 1 168 ? 0.771 20.354 14.169 1.00 59.81 168 GLN A CA 1
ATOM 1358 C C . GLN A 1 168 ? 0.185 21.362 13.170 1.00 59.81 168 GLN A C 1
ATOM 1360 O O . GLN A 1 168 ? -0.877 21.929 13.427 1.00 59.81 168 GLN A O 1
ATOM 1365 N N . ASN A 1 169 ? 0.807 21.527 11.998 1.00 57.75 169 ASN A N 1
ATOM 1366 C CA . ASN A 1 169 ? 0.263 22.369 10.926 1.00 57.75 169 ASN A CA 1
ATOM 1367 C C . ASN A 1 169 ? -0.972 21.729 10.266 1.00 57.75 169 ASN A C 1
ATOM 1369 O O . ASN A 1 169 ? -1.882 22.444 9.847 1.00 57.75 169 ASN A O 1
ATOM 1373 N N . LEU A 1 170 ? -1.051 20.391 10.263 1.00 60.78 170 LEU A N 1
ATOM 1374 C CA . LEU A 1 170 ? -2.230 19.624 9.834 1.00 60.78 170 LEU A CA 1
ATOM 1375 C C . LEU A 1 170 ? -3.395 19.711 10.839 1.00 60.78 170 LEU A C 1
ATOM 1377 O O . LEU A 1 170 ? -4.514 19.324 10.517 1.00 60.78 170 LEU A O 1
ATOM 1381 N N . GLY A 1 171 ? -3.186 20.283 12.033 1.00 54.69 171 GLY A N 1
ATOM 1382 C CA . GLY A 1 171 ? -4.228 20.491 13.045 1.00 54.69 171 GLY A CA 1
ATOM 1383 C C . GLY A 1 171 ? -5.400 21.374 12.590 1.00 54.69 171 GLY A C 1
ATOM 1384 O O . GLY A 1 171 ? -6.457 21.329 13.210 1.00 54.69 171 GLY A O 1
ATOM 1385 N N . LYS A 1 172 ? -5.256 22.130 11.492 1.00 53.88 172 LYS A N 1
ATOM 1386 C CA . LYS A 1 172 ? -6.353 22.885 10.855 1.00 53.88 172 LYS A CA 1
ATOM 1387 C C . LYS A 1 172 ? -7.214 22.036 9.907 1.00 53.88 172 LYS A C 1
ATOM 1389 O O . LYS A 1 172 ? -8.372 22.365 9.703 1.00 53.88 172 LYS A O 1
ATOM 1394 N N . LEU A 1 173 ? -6.684 20.922 9.391 1.00 52.72 173 LEU A N 1
ATOM 1395 C CA . LEU A 1 173 ? -7.431 19.904 8.628 1.00 52.72 173 LEU A CA 1
ATOM 1396 C C . LEU A 1 173 ? -8.178 18.923 9.556 1.00 52.72 173 LEU A C 1
ATOM 1398 O O . LEU A 1 173 ? -8.832 17.985 9.112 1.00 52.72 173 LEU A O 1
ATOM 1402 N N . ASN A 1 174 ? -8.092 19.143 10.872 1.00 51.38 174 ASN A N 1
ATOM 1403 C CA . ASN A 1 174 ? -8.649 18.278 11.906 1.00 51.38 174 ASN A CA 1
ATOM 1404 C C . ASN A 1 174 ? -10.189 18.273 11.961 1.00 51.38 174 ASN A C 1
ATOM 1406 O O . ASN A 1 174 ? -10.768 17.363 12.565 1.00 51.38 174 ASN A O 1
ATOM 1410 N N . ASP A 1 175 ? -10.832 19.250 11.315 1.00 56.34 175 ASP A N 1
ATOM 1411 C CA . ASP A 1 175 ? -12.289 19.408 11.270 1.00 56.34 175 ASP A CA 1
ATOM 1412 C C . ASP A 1 175 ? -12.973 18.476 10.250 1.00 56.34 175 ASP A C 1
ATOM 1414 O O . ASP A 1 175 ? -14.099 18.045 10.499 1.00 56.34 175 ASP A O 1
ATOM 1418 N N . GLU A 1 176 ? -12.285 18.043 9.183 1.00 52.31 176 GLU A N 1
ATOM 1419 C CA . GLU A 1 176 ? -12.780 16.991 8.266 1.00 52.31 176 GLU A CA 1
ATOM 1420 C C . GLU A 1 176 ? -12.713 15.584 8.889 1.00 52.31 176 GLU A C 1
ATOM 1422 O O . GLU A 1 176 ? -13.323 14.632 8.411 1.00 52.31 176 GLU A O 1
ATOM 1427 N N . LEU A 1 177 ? -12.006 15.436 10.011 1.00 54.06 177 LEU A N 1
ATOM 1428 C CA . LEU A 1 177 ? -11.683 14.143 10.607 1.00 54.06 177 LEU A CA 1
ATOM 1429 C C . LEU A 1 177 ? -12.678 13.681 11.694 1.00 54.06 177 LEU A C 1
ATOM 1431 O O . LEU A 1 177 ? -12.316 12.865 12.551 1.00 54.06 177 LEU A O 1
ATOM 1435 N N . ARG A 1 178 ? -13.907 14.216 11.720 1.00 50.31 178 ARG A N 1
ATOM 1436 C CA . ARG A 1 178 ? -14.947 13.799 12.684 1.00 50.31 178 ARG A CA 1
ATOM 1437 C C . ARG A 1 178 ? -15.510 12.397 12.412 1.00 50.31 178 ARG A C 1
ATOM 1439 O O . ARG A 1 178 ? -15.959 11.767 13.362 1.00 50.31 178 ARG A O 1
ATOM 1446 N N . ASP A 1 179 ? -15.405 11.879 11.187 1.00 52.44 179 ASP A N 1
ATOM 1447 C CA . ASP A 1 179 ? -15.964 10.563 10.819 1.00 52.44 179 ASP A CA 1
ATOM 1448 C C . ASP A 1 179 ? -15.022 9.368 11.074 1.00 52.44 179 ASP A C 1
ATOM 1450 O O . ASP A 1 179 ? -15.463 8.219 11.115 1.00 52.44 179 ASP A O 1
ATOM 1454 N N . VAL A 1 180 ? -13.733 9.611 11.348 1.00 54.97 180 VAL A N 1
ATOM 1455 C CA . VAL A 1 180 ? -12.719 8.553 11.564 1.00 54.97 180 VAL A CA 1
ATOM 1456 C C . VAL A 1 180 ? -12.893 7.827 12.914 1.00 54.97 180 VAL A C 1
ATOM 1458 O O . VAL A 1 180 ? -12.334 6.758 13.144 1.00 54.97 180 VAL A O 1
ATOM 1461 N N . THR A 1 181 ? -13.682 8.363 13.847 1.00 49.12 181 THR A N 1
ATOM 1462 C CA . THR A 1 181 ? -13.915 7.733 15.162 1.00 49.12 181 THR A CA 1
ATOM 1463 C C . THR A 1 181 ? -14.939 6.598 15.141 1.00 49.12 181 THR A C 1
ATOM 1465 O O . THR A 1 181 ? -15.009 5.859 16.121 1.00 49.12 181 THR A O 1
ATOM 1468 N N . LYS A 1 182 ? -15.691 6.401 14.047 1.00 55.22 182 LYS A N 1
ATOM 1469 C CA . LYS A 1 182 ? -16.612 5.255 13.892 1.00 55.22 182 LYS A CA 1
ATOM 1470 C C . LYS A 1 182 ? -15.923 3.990 13.349 1.00 55.22 182 LYS A C 1
ATOM 1472 O O . LYS A 1 182 ? -16.570 2.971 13.131 1.00 55.22 182 LYS A O 1
ATOM 1477 N N . VAL A 1 183 ? -14.612 4.040 13.129 1.00 62.50 183 VAL A N 1
ATOM 1478 C CA . VAL A 1 183 ? -13.837 2.923 12.583 1.00 62.50 183 VAL A CA 1
ATOM 1479 C C . VAL A 1 183 ? -13.882 1.718 13.529 1.00 62.50 183 VAL A C 1
ATOM 1481 O O . VAL A 1 183 ? -13.552 1.820 14.712 1.00 62.50 183 VAL A O 1
ATOM 1484 N N . MET A 1 184 ? -14.256 0.555 12.991 1.00 60.19 184 MET A N 1
ATOM 1485 C CA . MET A 1 184 ? -14.317 -0.696 13.744 1.00 60.19 184 MET A CA 1
ATOM 1486 C C . MET A 1 184 ? -12.906 -1.177 14.109 1.00 60.19 184 MET A C 1
ATOM 1488 O O . MET A 1 184 ? -12.025 -1.260 13.251 1.00 60.19 184 MET A O 1
ATOM 1492 N N . THR A 1 185 ? -12.694 -1.528 15.378 1.00 75.44 185 THR A N 1
ATOM 1493 C CA . THR A 1 185 ? -11.442 -2.124 15.862 1.00 75.44 185 THR A CA 1
ATOM 1494 C C . THR A 1 185 ? -11.591 -3.633 16.015 1.00 75.44 185 THR A C 1
ATOM 1496 O O . THR A 1 185 ? -12.505 -4.082 16.708 1.00 75.44 185 THR A O 1
ATOM 1499 N N . LYS A 1 186 ? -10.713 -4.426 15.396 1.00 76.62 186 LYS A N 1
ATOM 1500 C CA . LYS A 1 186 ? -10.689 -5.894 15.550 1.00 76.62 186 LYS A CA 1
ATOM 1501 C C . LYS A 1 186 ? -9.297 -6.378 15.936 1.00 76.62 186 LYS A C 1
ATOM 1503 O O . LYS A 1 186 ? -8.315 -5.758 15.546 1.00 76.62 186 LYS A O 1
ATOM 1508 N N . ASN A 1 187 ? -9.202 -7.488 16.664 1.00 77.44 187 ASN A N 1
ATOM 1509 C CA . ASN A 1 187 ? -7.920 -8.151 16.888 1.00 77.44 187 ASN A CA 1
ATOM 1510 C C . ASN A 1 187 ? -7.552 -8.986 15.651 1.00 77.44 187 ASN A C 1
ATOM 1512 O O . ASN A 1 187 ? -8.410 -9.640 15.052 1.00 77.44 187 ASN A O 1
ATOM 1516 N N . ILE A 1 188 ? -6.283 -8.941 15.251 1.00 75.44 188 ILE A N 1
ATOM 1517 C CA . ILE A 1 188 ? -5.774 -9.721 14.125 1.00 75.44 188 ILE A CA 1
ATOM 1518 C C . ILE A 1 188 ? -5.877 -11.232 14.368 1.00 75.44 188 ILE A C 1
ATOM 1520 O O . ILE A 1 188 ? -6.189 -11.972 13.441 1.00 75.44 188 ILE A O 1
ATOM 1524 N N . GLU A 1 189 ? -5.687 -11.690 15.605 1.00 73.56 189 GLU A N 1
ATOM 1525 C CA . GLU A 1 189 ? -5.742 -13.105 15.984 1.00 73.56 189 GLU A CA 1
ATOM 1526 C C . GLU A 1 189 ? -7.148 -13.669 15.745 1.00 73.56 189 GLU A C 1
ATOM 1528 O O . GLU A 1 189 ? -7.302 -14.686 15.067 1.00 73.56 189 GLU A O 1
ATOM 1533 N N . ASP A 1 190 ? -8.190 -12.944 16.157 1.00 72.38 190 ASP A N 1
ATOM 1534 C CA . ASP A 1 190 ? -9.590 -13.328 15.924 1.00 72.38 190 ASP A CA 1
ATOM 1535 C C . ASP A 1 190 ? -9.943 -13.412 14.431 1.00 72.38 190 ASP A C 1
ATOM 1537 O O . ASP A 1 190 ? -10.778 -14.222 14.013 1.00 72.38 190 ASP A O 1
ATOM 1541 N N . LEU A 1 191 ? -9.307 -12.573 13.607 1.00 69.50 191 LEU A N 1
ATOM 1542 C CA . LEU A 1 191 ? -9.476 -12.586 12.155 1.00 69.50 191 LEU A CA 1
ATOM 1543 C C . LEU A 1 191 ? -8.721 -13.736 11.484 1.00 69.50 191 LEU A C 1
ATOM 1545 O O . LEU A 1 191 ? -9.139 -14.176 10.412 1.00 69.50 191 LEU A O 1
ATOM 1549 N N . LEU A 1 192 ? -7.647 -14.233 12.100 1.00 68.81 192 LEU A N 1
ATOM 1550 C CA . LEU A 1 192 ? -6.800 -15.314 11.594 1.00 68.81 192 LEU A CA 1
ATOM 1551 C C . LEU A 1 192 ? -7.349 -16.701 11.966 1.00 68.81 192 LEU A C 1
ATOM 1553 O O . LEU A 1 192 ? -7.475 -17.556 11.084 1.00 68.81 192 LEU A O 1
ATOM 1557 N N . TYR A 1 193 ? -7.787 -16.899 13.215 1.00 61.81 193 TYR A N 1
ATOM 1558 C CA . TYR A 1 193 ? -8.217 -18.202 13.755 1.00 61.81 193 TYR A CA 1
ATOM 1559 C C . TYR A 1 193 ? -9.462 -18.814 13.084 1.00 61.81 193 TYR A C 1
ATOM 1561 O O . TYR A 1 193 ? -9.694 -20.015 13.200 1.00 61.81 193 TYR A O 1
ATOM 1569 N N . ARG A 1 194 ? -10.248 -18.046 12.318 1.00 60.72 194 ARG A N 1
ATOM 1570 C CA . ARG A 1 194 ? -11.483 -18.526 11.662 1.00 60.72 194 ARG A CA 1
ATOM 1571 C C . ARG A 1 194 ? -11.302 -19.406 10.409 1.00 60.72 194 ARG A C 1
ATOM 1573 O O . ARG A 1 194 ? -12.273 -19.580 9.680 1.00 60.72 194 ARG A O 1
ATOM 1580 N N . GLY A 1 195 ? -10.127 -19.995 10.157 1.00 56.06 195 GLY A N 1
ATOM 1581 C CA . GLY A 1 195 ? -10.040 -21.055 9.134 1.00 56.06 195 GLY A CA 1
ATOM 1582 C C . GLY A 1 195 ? -8.755 -21.215 8.322 1.00 56.06 195 GLY A C 1
ATOM 1583 O O . GLY A 1 195 ? -8.823 -21.868 7.289 1.00 56.06 195 GLY A O 1
ATOM 1584 N N . ASP A 1 196 ? -7.603 -20.669 8.728 1.00 54.03 196 ASP A N 1
ATOM 1585 C CA . ASP A 1 196 ? -6.326 -21.023 8.079 1.00 54.03 196 ASP A CA 1
ATOM 1586 C C . ASP A 1 196 ? -5.389 -21.624 9.118 1.00 54.03 196 ASP A C 1
ATOM 1588 O O . ASP A 1 196 ? -5.102 -21.012 10.145 1.00 54.03 196 ASP A O 1
ATOM 1592 N N . SER A 1 197 ? -4.917 -22.838 8.850 1.00 47.22 197 SER A N 1
ATOM 1593 C CA . SER A 1 197 ? -3.826 -23.465 9.587 1.00 47.22 197 SER A CA 1
ATOM 1594 C C . SER A 1 197 ? -2.597 -22.548 9.559 1.00 47.22 197 SER A C 1
ATOM 1596 O O . SER A 1 197 ? -2.126 -22.194 8.474 1.00 47.22 197 SER A O 1
ATOM 1598 N N . LEU A 1 198 ? -2.061 -22.225 10.742 1.00 53.16 198 LEU A N 1
ATOM 1599 C CA . LEU A 1 198 ? -0.857 -21.408 10.994 1.00 53.16 198 LEU A CA 1
ATOM 1600 C C . LEU A 1 198 ? 0.346 -21.763 10.080 1.00 53.16 198 LEU A C 1
ATOM 1602 O O . LEU A 1 198 ? 1.209 -20.935 9.812 1.00 53.16 198 LEU A O 1
ATOM 1606 N N . GLU A 1 199 ? 0.377 -22.991 9.563 1.00 51.72 199 GLU A N 1
ATOM 1607 C CA . GLU A 1 199 ? 1.428 -23.584 8.730 1.00 51.72 199 GLU A CA 1
ATOM 1608 C C . GLU A 1 199 ? 1.535 -22.988 7.309 1.00 51.72 199 GLU A C 1
ATOM 1610 O O . GLU A 1 199 ? 2.628 -22.907 6.750 1.00 51.72 199 GLU A O 1
ATOM 1615 N N . ARG A 1 200 ? 0.442 -22.451 6.737 1.00 54.72 200 ARG A N 1
ATOM 1616 C CA . ARG A 1 200 ? 0.472 -21.789 5.410 1.00 54.72 200 ARG A CA 1
ATOM 1617 C C . ARG A 1 200 ? 1.058 -20.376 5.432 1.00 54.72 200 ARG A C 1
ATOM 1619 O O . ARG A 1 200 ? 1.379 -19.826 4.377 1.00 54.72 200 ARG A O 1
ATOM 1626 N N . MET A 1 201 ? 1.246 -19.795 6.616 1.00 54.53 201 MET A N 1
ATOM 1627 C CA . MET A 1 201 ? 1.852 -18.470 6.768 1.00 54.53 201 MET A CA 1
ATOM 1628 C C . MET A 1 201 ? 3.331 -18.481 6.381 1.00 54.53 201 MET A C 1
ATOM 1630 O O . MET A 1 201 ? 3.811 -17.511 5.796 1.00 54.53 201 MET A O 1
ATOM 1634 N N . GLY A 1 202 ? 4.049 -19.576 6.650 1.00 55.28 202 GLY A N 1
ATOM 1635 C CA . GLY A 1 202 ? 5.479 -19.690 6.350 1.00 55.28 202 GLY A CA 1
ATOM 1636 C C . GLY A 1 202 ? 5.781 -19.638 4.849 1.00 55.28 202 GLY A C 1
ATOM 1637 O O . GLY A 1 202 ? 6.653 -18.886 4.417 1.00 55.28 202 GLY A O 1
ATOM 1638 N N . GLU A 1 203 ? 5.009 -20.370 4.041 1.00 54.91 203 GLU A N 1
ATOM 1639 C CA . GLU A 1 203 ? 5.224 -20.478 2.590 1.00 54.91 203 GLU A CA 1
ATOM 1640 C C . GLU A 1 203 ? 4.801 -19.215 1.820 1.00 54.91 203 GLU A C 1
ATOM 1642 O O . GLU A 1 203 ? 5.452 -18.809 0.860 1.00 54.91 203 GLU A O 1
ATOM 1647 N N . VAL A 1 204 ? 3.724 -18.543 2.241 1.00 56.38 204 VAL A N 1
ATOM 1648 C CA . VAL A 1 204 ? 3.313 -17.278 1.608 1.00 56.38 204 VAL A CA 1
ATOM 1649 C C . VAL A 1 204 ? 4.312 -16.162 1.937 1.00 56.38 204 VAL A C 1
ATOM 1651 O O . VAL A 1 204 ? 4.638 -15.357 1.065 1.00 56.38 204 VAL A O 1
ATOM 1654 N N . SER A 1 205 ? 4.866 -16.150 3.156 1.00 53.09 205 SER A N 1
ATOM 1655 C CA . SER A 1 205 ? 5.893 -15.176 3.564 1.00 53.09 205 SER A CA 1
ATOM 1656 C C . SER A 1 205 ? 7.183 -15.311 2.759 1.00 53.09 205 SER A C 1
ATOM 1658 O O . SER A 1 205 ? 7.785 -14.299 2.395 1.00 53.09 205 SER A O 1
ATOM 1660 N N . SER A 1 206 ? 7.616 -16.545 2.475 1.00 55.66 206 SER A N 1
ATOM 1661 C CA . SER A 1 206 ? 8.850 -16.785 1.722 1.00 55.66 206 SER A CA 1
ATOM 1662 C C . SER A 1 206 ? 8.725 -16.315 0.273 1.00 55.66 206 SER A C 1
ATOM 1664 O O . SER A 1 206 ? 9.621 -15.620 -0.205 1.00 55.66 206 SER A O 1
ATOM 1666 N N . ARG A 1 207 ? 7.585 -16.574 -0.383 1.00 60.22 207 ARG A N 1
ATOM 1667 C CA . ARG A 1 207 ? 7.308 -16.086 -1.747 1.00 60.22 207 ARG A CA 1
ATOM 1668 C C . ARG A 1 207 ? 7.281 -14.557 -1.825 1.00 60.22 207 ARG A C 1
ATOM 1670 O O . ARG A 1 207 ? 7.869 -13.989 -2.734 1.00 60.22 207 ARG A O 1
ATOM 1677 N N . LEU A 1 208 ? 6.682 -13.877 -0.844 1.00 58.75 208 LEU A N 1
ATOM 1678 C CA . LEU A 1 208 ? 6.642 -12.406 -0.798 1.00 58.75 208 LEU A CA 1
ATOM 1679 C C . LEU A 1 208 ? 8.032 -11.779 -0.633 1.00 58.75 208 LEU A C 1
ATOM 1681 O O . LEU A 1 208 ? 8.339 -10.770 -1.274 1.00 58.75 208 LEU A O 1
ATOM 1685 N N . ARG A 1 209 ? 8.882 -12.381 0.210 1.00 59.28 209 ARG A N 1
ATOM 1686 C CA . ARG A 1 209 ? 10.279 -11.957 0.374 1.00 59.28 209 ARG A CA 1
ATOM 1687 C C . ARG A 1 209 ? 11.079 -12.209 -0.906 1.00 59.28 209 ARG A C 1
ATOM 1689 O O . ARG A 1 209 ? 11.868 -11.363 -1.318 1.00 59.28 209 ARG A O 1
ATOM 1696 N N . GLU A 1 210 ? 10.862 -13.346 -1.561 1.00 57.66 210 GLU A N 1
ATOM 1697 C CA . GLU A 1 210 ? 11.536 -13.698 -2.812 1.00 57.66 210 GLU A CA 1
ATOM 1698 C C . GLU A 1 210 ? 11.128 -12.782 -3.978 1.00 57.66 210 GLU A C 1
ATOM 1700 O O . GLU A 1 210 ? 12.003 -12.273 -4.688 1.00 57.66 210 GLU A O 1
ATOM 1705 N N . ASP A 1 211 ? 9.833 -12.485 -4.118 1.00 57.28 211 ASP A N 1
ATOM 1706 C CA . ASP A 1 211 ? 9.314 -11.569 -5.134 1.00 57.28 211 ASP A CA 1
ATOM 1707 C C . ASP A 1 211 ? 9.840 -10.144 -4.911 1.00 57.28 211 ASP A C 1
ATOM 1709 O O . ASP A 1 211 ? 10.372 -9.536 -5.841 1.00 57.28 211 ASP A O 1
ATOM 1713 N N . SER A 1 212 ? 9.827 -9.640 -3.671 1.00 56.94 212 SER A N 1
ATOM 1714 C CA . SER A 1 212 ? 10.356 -8.304 -3.334 1.00 56.94 212 SER A CA 1
ATOM 1715 C C . SER A 1 212 ? 11.860 -8.177 -3.643 1.00 56.94 212 SER A C 1
ATOM 1717 O O . SER A 1 212 ? 12.319 -7.188 -4.226 1.00 56.94 212 SER A O 1
ATOM 1719 N N . LEU A 1 213 ? 12.646 -9.218 -3.343 1.00 62.44 213 LEU A N 1
ATOM 1720 C CA . LEU A 1 213 ? 14.085 -9.254 -3.626 1.00 62.44 213 LEU A CA 1
ATOM 1721 C C . LEU A 1 213 ? 14.405 -9.355 -5.123 1.00 62.44 213 LEU A C 1
ATOM 1723 O O . LEU A 1 213 ? 15.426 -8.819 -5.572 1.00 62.44 213 LEU A O 1
ATOM 1727 N N . LYS A 1 214 ? 13.565 -10.037 -5.908 1.00 65.06 214 LYS A N 1
ATOM 1728 C CA . LYS A 1 214 ? 13.750 -10.203 -7.356 1.00 65.06 214 LYS A CA 1
ATOM 1729 C C . LYS A 1 214 ? 13.690 -8.862 -8.088 1.00 65.06 214 LYS A C 1
ATOM 1731 O O . LYS A 1 214 ? 14.522 -8.616 -8.964 1.00 65.06 214 LYS A O 1
ATOM 1736 N N . TYR A 1 215 ? 12.786 -7.969 -7.686 1.00 62.00 215 TYR A N 1
ATOM 1737 C CA . TYR A 1 215 ? 12.663 -6.636 -8.283 1.00 62.00 215 TYR A CA 1
ATOM 1738 C C . TYR A 1 215 ? 13.779 -5.677 -7.843 1.00 62.00 215 TYR A C 1
ATOM 1740 O O . TYR A 1 215 ? 14.339 -4.986 -8.697 1.00 62.00 215 TYR A O 1
ATOM 1748 N N . ARG A 1 216 ? 14.223 -5.721 -6.573 1.00 62.16 216 ARG A N 1
ATOM 1749 C CA . ARG A 1 216 ? 15.428 -4.988 -6.118 1.00 62.16 216 ARG A CA 1
ATOM 1750 C C . ARG A 1 216 ? 16.651 -5.341 -6.969 1.00 62.16 216 ARG A C 1
ATOM 1752 O O . ARG A 1 216 ? 17.386 -4.468 -7.427 1.00 62.16 216 ARG A O 1
ATOM 1759 N N . LYS A 1 217 ? 16.855 -6.638 -7.220 1.00 61.38 217 LYS A N 1
ATOM 1760 C CA . LYS A 1 217 ? 17.965 -7.132 -8.049 1.00 61.38 217 LYS A CA 1
ATOM 1761 C C . LYS A 1 217 ? 17.822 -6.723 -9.516 1.00 61.38 217 LYS A C 1
ATOM 1763 O O . LYS A 1 217 ? 18.835 -6.455 -10.162 1.00 61.38 217 LYS A O 1
ATOM 1768 N N . ALA A 1 218 ? 16.597 -6.657 -10.040 1.00 67.75 218 ALA A N 1
ATOM 1769 C CA . ALA A 1 218 ? 16.342 -6.210 -11.406 1.00 67.75 218 ALA A CA 1
ATOM 1770 C C . ALA A 1 218 ? 16.724 -4.734 -11.605 1.00 67.75 218 ALA A C 1
ATOM 1772 O O . ALA A 1 218 ? 17.422 -4.428 -12.566 1.00 67.75 218 ALA A O 1
ATOM 1773 N N . ALA A 1 219 ? 16.369 -3.844 -10.672 1.00 65.81 219 ALA A N 1
ATOM 1774 C CA . ALA A 1 219 ? 16.732 -2.425 -10.742 1.00 65.81 219 ALA A CA 1
ATOM 1775 C C . ALA A 1 219 ? 18.258 -2.200 -10.729 1.00 65.81 219 ALA A C 1
ATOM 1777 O O . ALA A 1 219 ? 18.791 -1.455 -11.551 1.00 65.81 219 ALA A O 1
ATOM 1778 N N . VAL A 1 220 ? 18.987 -2.908 -9.856 1.00 70.75 220 VAL A N 1
ATOM 1779 C CA . VAL A 1 220 ? 20.461 -2.837 -9.812 1.00 70.75 220 VAL A CA 1
ATOM 1780 C C . VAL A 1 220 ? 21.084 -3.383 -11.100 1.00 70.75 220 VAL A C 1
ATOM 1782 O O . VAL A 1 220 ? 22.042 -2.804 -11.612 1.00 70.75 220 VAL A O 1
ATOM 1785 N N . ARG A 1 221 ? 20.525 -4.466 -11.658 1.00 71.94 221 ARG A N 1
ATOM 1786 C CA . ARG A 1 221 ? 20.981 -5.029 -12.936 1.00 71.94 221 ARG A CA 1
ATOM 1787 C C . ARG A 1 221 ? 20.771 -4.051 -14.091 1.00 71.94 221 ARG A C 1
ATOM 1789 O O . ARG A 1 221 ? 21.674 -3.915 -14.906 1.00 71.94 221 ARG A O 1
ATOM 1796 N N . ILE A 1 222 ? 19.631 -3.359 -14.136 1.00 73.69 222 ILE A N 1
ATOM 1797 C CA . ILE A 1 222 ? 19.342 -2.333 -15.150 1.00 73.69 222 ILE A CA 1
ATOM 1798 C C . ILE A 1 222 ? 20.398 -1.222 -15.088 1.00 73.69 222 ILE A C 1
ATOM 1800 O O . ILE A 1 222 ? 20.939 -0.838 -16.123 1.00 73.69 222 ILE A O 1
ATOM 1804 N N . ASN A 1 223 ? 20.767 -0.772 -13.883 1.00 76.88 223 ASN A N 1
ATOM 1805 C CA . ASN A 1 223 ? 21.807 0.244 -13.711 1.00 76.88 223 ASN A CA 1
ATOM 1806 C C . ASN A 1 223 ? 23.195 -0.243 -14.180 1.00 76.88 223 ASN A C 1
ATOM 1808 O O . ASN A 1 223 ? 23.920 0.488 -14.850 1.00 76.88 223 ASN A O 1
ATOM 1812 N N . TRP A 1 224 ? 23.550 -1.500 -13.892 1.00 79.88 224 TRP A N 1
ATOM 1813 C CA . TRP A 1 224 ? 24.801 -2.110 -14.365 1.00 79.88 224 TRP A CA 1
ATOM 1814 C C . TRP A 1 224 ? 24.836 -2.321 -15.879 1.00 79.88 224 TRP A C 1
ATOM 1816 O O . TRP A 1 224 ? 25.879 -2.130 -16.497 1.00 79.88 224 TRP A O 1
ATOM 1826 N N . GLU A 1 225 ? 23.715 -2.700 -16.489 1.00 81.81 225 GLU A N 1
ATOM 1827 C CA . GLU A 1 225 ? 23.626 -2.894 -17.936 1.00 81.81 225 GLU A CA 1
ATOM 1828 C C . GLU A 1 225 ? 23.770 -1.564 -18.692 1.00 81.81 225 GLU A C 1
ATOM 1830 O O . GLU A 1 225 ? 24.489 -1.498 -19.692 1.00 81.81 225 GLU A O 1
ATOM 1835 N N . LEU A 1 226 ? 23.145 -0.495 -18.185 1.00 78.69 226 LEU A N 1
ATOM 1836 C CA . LEU A 1 226 ? 23.321 0.874 -18.681 1.00 78.69 226 LEU A CA 1
ATOM 1837 C C . LEU A 1 226 ? 24.785 1.318 -18.579 1.00 78.69 226 LEU A C 1
ATOM 1839 O O . LEU A 1 226 ? 25.354 1.794 -19.563 1.00 78.69 226 LEU A O 1
ATOM 1843 N N . LEU A 1 227 ? 25.415 1.094 -17.422 1.00 81.62 227 LEU A N 1
ATOM 1844 C CA . LEU A 1 227 ? 26.814 1.446 -17.184 1.00 81.62 227 LEU A CA 1
ATOM 1845 C C . LEU A 1 227 ? 27.753 0.665 -18.116 1.00 81.62 227 LEU A C 1
ATOM 1847 O O . LEU A 1 227 ? 28.624 1.252 -18.757 1.00 81.62 227 LEU A O 1
ATOM 1851 N N . LEU A 1 228 ? 27.547 -0.644 -18.269 1.00 84.50 228 LEU A N 1
ATOM 1852 C CA . LEU A 1 228 ? 28.363 -1.483 -19.148 1.00 84.50 228 LEU A CA 1
ATOM 1853 C C . LEU A 1 228 ? 28.216 -1.084 -20.625 1.00 84.50 228 LEU A C 1
ATOM 1855 O O . LEU A 1 228 ? 29.206 -1.069 -21.352 1.00 84.50 228 LEU A O 1
ATOM 1859 N N . LYS A 1 229 ? 27.011 -0.710 -21.075 1.00 85.50 229 LYS A N 1
ATOM 1860 C CA . LYS A 1 229 ? 26.784 -0.205 -22.441 1.00 85.50 229 LYS A CA 1
ATOM 1861 C C . LYS A 1 229 ? 27.446 1.152 -22.681 1.00 85.50 229 LYS A C 1
ATOM 1863 O O . LYS A 1 229 ? 27.965 1.378 -23.771 1.00 85.50 229 LYS A O 1
ATOM 1868 N N . GLN A 1 230 ? 27.457 2.033 -21.682 1.00 84.81 230 GLN A N 1
ATOM 1869 C CA . GLN A 1 230 ? 28.052 3.365 -21.801 1.00 84.81 230 GLN A CA 1
ATOM 1870 C C . GLN A 1 230 ? 29.588 3.334 -21.761 1.00 84.81 230 GLN A C 1
ATOM 1872 O O . GLN A 1 230 ? 30.237 4.018 -22.550 1.00 84.81 230 GLN A O 1
ATOM 1877 N N . TYR A 1 231 ? 30.181 2.531 -20.873 1.00 87.19 231 TYR A N 1
ATOM 1878 C CA . TYR A 1 231 ? 31.634 2.496 -20.657 1.00 87.19 231 TYR A CA 1
ATOM 1879 C C . TYR A 1 231 ? 32.348 1.333 -21.360 1.00 87.19 231 TYR A C 1
ATOM 1881 O O . TYR A 1 231 ? 33.565 1.384 -21.535 1.00 87.19 231 TYR A O 1
ATOM 1889 N N . GLY A 1 232 ? 31.620 0.309 -21.812 1.00 89.88 232 GLY A N 1
ATOM 1890 C CA . GLY A 1 232 ? 32.170 -0.856 -22.511 1.00 89.88 232 GLY A CA 1
ATOM 1891 C C . GLY A 1 232 ? 32.989 -0.513 -23.762 1.00 89.88 232 GLY A C 1
ATOM 1892 O O . GLY A 1 232 ? 34.115 -1.000 -23.876 1.00 89.88 232 GLY A O 1
ATOM 1893 N N . PRO A 1 233 ? 32.508 0.360 -24.671 1.00 89.56 233 PRO A N 1
ATOM 1894 C CA . PRO A 1 233 ? 33.271 0.758 -25.856 1.00 89.56 233 PRO A CA 1
ATOM 1895 C C . PRO A 1 233 ? 34.573 1.494 -25.511 1.00 89.56 233 PRO A C 1
ATOM 1897 O O . PRO A 1 233 ? 35.612 1.227 -26.110 1.00 89.56 233 PRO A O 1
ATOM 1900 N N . LEU A 1 234 ? 34.537 2.380 -24.509 1.00 89.94 234 LEU A N 1
ATOM 1901 C CA . LEU A 1 234 ? 35.706 3.137 -24.046 1.00 89.94 234 LEU A CA 1
ATOM 1902 C C . LEU A 1 234 ? 36.743 2.221 -23.382 1.00 89.94 234 LEU A C 1
ATOM 1904 O O . LEU A 1 234 ? 37.937 2.338 -23.659 1.00 89.94 234 LEU A O 1
ATOM 1908 N N . GLY A 1 235 ? 36.287 1.273 -22.559 1.00 90.94 235 GLY A N 1
ATOM 1909 C CA . GLY A 1 235 ? 37.144 0.254 -21.955 1.00 90.94 235 GLY A CA 1
ATOM 1910 C C . GLY A 1 235 ? 37.783 -0.664 -22.999 1.00 90.94 235 GLY A C 1
ATOM 1911 O O . GLY A 1 235 ? 38.985 -0.909 -22.940 1.00 90.94 235 GLY A O 1
ATOM 1912 N N . GLY A 1 236 ? 37.009 -1.113 -23.993 1.00 92.62 236 GLY A N 1
ATOM 1913 C CA . GLY A 1 236 ? 37.502 -1.950 -25.091 1.00 92.62 236 GLY A CA 1
ATOM 1914 C C . GLY A 1 236 ? 38.560 -1.254 -25.950 1.00 92.62 236 GLY A C 1
ATOM 1915 O O . GLY A 1 236 ? 39.595 -1.848 -26.241 1.00 92.62 236 GLY A O 1
ATOM 1916 N N . LEU A 1 237 ? 38.347 0.021 -26.293 1.00 92.50 237 LEU A N 1
ATOM 1917 C CA . LEU A 1 237 ? 39.334 0.848 -26.999 1.00 92.50 237 LEU A CA 1
ATOM 1918 C C . LEU A 1 237 ? 40.626 1.022 -26.192 1.00 92.50 237 LEU A C 1
ATOM 1920 O O . LEU A 1 237 ? 41.714 0.848 -26.738 1.00 92.50 237 LEU A O 1
ATOM 1924 N N . GLY A 1 238 ? 40.522 1.312 -24.892 1.00 93.00 238 GLY A N 1
ATOM 1925 C CA . GLY A 1 238 ? 41.689 1.415 -24.012 1.00 93.00 238 GLY A CA 1
ATOM 1926 C C . GLY A 1 238 ? 42.483 0.108 -23.937 1.00 93.00 238 GLY A C 1
ATOM 1927 O O . GLY A 1 238 ? 43.705 0.115 -24.067 1.00 93.00 238 GLY A O 1
ATOM 1928 N N . LEU A 1 239 ? 41.789 -1.024 -23.806 1.00 94.31 239 LEU A N 1
ATOM 1929 C CA . LEU A 1 239 ? 42.402 -2.352 -23.756 1.00 94.31 239 LEU A CA 1
ATOM 1930 C C . LEU A 1 239 ? 43.084 -2.700 -25.091 1.00 94.31 239 LEU A C 1
ATOM 1932 O O . LEU A 1 239 ? 44.212 -3.192 -25.100 1.00 94.31 239 LEU A O 1
ATOM 1936 N N . PHE A 1 240 ? 42.456 -2.360 -26.219 1.00 94.94 240 PHE A N 1
ATOM 1937 C CA . PHE A 1 240 ? 43.039 -2.539 -27.549 1.00 94.94 240 PHE A CA 1
ATOM 1938 C C . PHE A 1 240 ? 44.328 -1.722 -27.733 1.00 94.94 240 PHE A C 1
ATOM 1940 O O . PHE A 1 240 ? 45.323 -2.246 -28.230 1.00 94.94 240 PHE A O 1
ATOM 1947 N N . ILE A 1 241 ? 44.344 -0.465 -27.275 1.00 92.94 241 ILE A N 1
ATOM 1948 C CA . ILE A 1 241 ? 45.537 0.396 -27.312 1.00 92.94 241 ILE A CA 1
ATOM 1949 C C . ILE A 1 241 ? 46.661 -0.180 -26.439 1.00 92.94 241 ILE A C 1
ATOM 1951 O O . ILE A 1 241 ? 47.812 -0.199 -26.869 1.00 92.94 241 ILE A O 1
ATOM 1955 N N . ILE A 1 242 ? 46.344 -0.686 -25.243 1.00 93.38 242 ILE A N 1
ATOM 1956 C CA . ILE A 1 242 ? 47.332 -1.305 -24.345 1.00 93.38 242 ILE A CA 1
ATOM 1957 C C . ILE A 1 242 ? 47.935 -2.567 -24.974 1.00 93.38 242 ILE A C 1
ATOM 1959 O O . ILE A 1 242 ? 49.154 -2.718 -24.967 1.00 93.38 242 ILE A O 1
ATOM 1963 N N . ILE A 1 243 ? 47.112 -3.445 -25.560 1.00 94.38 243 ILE A N 1
ATOM 1964 C CA . ILE A 1 243 ? 47.590 -4.648 -26.264 1.00 94.38 243 ILE A CA 1
ATOM 1965 C C . ILE A 1 243 ? 48.483 -4.264 -27.444 1.00 94.38 243 ILE A C 1
ATOM 1967 O O . ILE A 1 243 ? 49.545 -4.855 -27.632 1.00 94.38 243 ILE A O 1
ATOM 1971 N N . PHE A 1 244 ? 48.078 -3.260 -28.222 1.00 93.56 244 PHE A N 1
ATOM 1972 C CA . PHE A 1 244 ? 48.852 -2.793 -29.366 1.00 93.56 244 PHE A CA 1
ATOM 1973 C C . PHE A 1 244 ? 50.212 -2.229 -28.944 1.00 93.56 244 PHE A C 1
ATOM 1975 O O . PHE A 1 244 ? 51.227 -2.538 -29.562 1.00 93.56 244 PHE A O 1
ATOM 1982 N N . LEU A 1 245 ? 50.253 -1.440 -27.867 1.00 93.06 245 LEU A N 1
ATOM 1983 C CA . LEU A 1 245 ? 51.504 -0.933 -27.306 1.00 93.06 245 LEU A CA 1
ATOM 1984 C C . LEU A 1 245 ? 52.387 -2.062 -26.772 1.00 93.06 245 LEU A C 1
ATOM 1986 O O . LEU A 1 245 ? 53.591 -2.034 -27.004 1.00 93.06 245 LEU A O 1
ATOM 1990 N N . TRP A 1 246 ? 51.804 -3.063 -26.110 1.00 93.44 246 TRP A N 1
ATOM 1991 C CA . TRP A 1 246 ? 52.555 -4.201 -25.587 1.00 93.44 246 TRP A CA 1
ATOM 1992 C C . TRP A 1 246 ? 53.201 -5.019 -26.710 1.00 93.44 246 TRP A C 1
ATOM 1994 O O . TRP A 1 246 ? 54.398 -5.270 -26.660 1.00 93.44 246 TRP A O 1
ATOM 2004 N N . TRP A 1 247 ? 52.451 -5.321 -27.775 1.00 91.19 247 TRP A N 1
ATOM 2005 C CA . TRP A 1 247 ? 52.968 -6.045 -28.943 1.00 91.19 247 TRP A CA 1
ATOM 2006 C C . TRP A 1 247 ? 53.988 -5.242 -29.766 1.00 91.19 247 TRP A C 1
ATOM 2008 O O . TRP A 1 247 ? 54.781 -5.796 -30.519 1.00 91.19 247 TRP A O 1
ATOM 2018 N N . ARG A 1 248 ? 53.948 -3.910 -29.665 1.00 88.75 248 ARG A N 1
ATOM 2019 C CA . ARG A 1 248 ? 54.848 -3.004 -30.389 1.00 88.75 248 ARG A CA 1
ATOM 2020 C C . ARG A 1 248 ? 56.189 -2.801 -29.685 1.00 88.75 248 ARG A C 1
ATOM 2022 O O . ARG A 1 248 ? 57.159 -2.464 -30.365 1.00 88.75 248 ARG A O 1
ATOM 2029 N N . PHE A 1 249 ? 56.217 -2.897 -28.356 1.00 83.25 249 PHE A N 1
ATOM 2030 C CA . PHE A 1 249 ? 57.379 -2.554 -27.526 1.00 83.25 249 PHE A CA 1
ATOM 2031 C C . PHE A 1 249 ? 58.117 -3.775 -26.956 1.00 83.25 249 PHE A C 1
ATOM 2033 O O . PHE A 1 249 ? 59.225 -3.606 -26.448 1.00 83.25 249 PHE A O 1
ATOM 2040 N N . PHE A 1 250 ? 57.523 -4.968 -27.042 1.00 77.25 250 PHE A N 1
ATOM 2041 C CA . PHE A 1 250 ? 58.088 -6.244 -26.603 1.00 77.25 250 PHE A CA 1
ATOM 2042 C C . PHE A 1 250 ? 58.005 -7.265 -27.740 1.00 77.25 250 PHE A C 1
ATOM 2044 O O . PHE A 1 250 ? 59.014 -7.966 -27.968 1.00 77.25 250 PHE A O 1
#